Protein AF-A0A3F2RV23-F1 (afdb_monomer_lite)

Secondary structure (DSSP, 8-state):
--HHHHHHHTTSHHHHHHTTTSTHHHHHHHHHHHHHHHHHHHEEE---------------S---------SS--HHHHHHHTSPPPEEES-HHHHHHHHHHHHHHHHHHHHHTTT-HHHHHHHHHTTHHHHHHHHHHHHHHHTT-S-HHHHHHHHHHHHHHHHHHHHHHTT-HHHHHHHHHHHTTHHHHHHHHHTTT-HHHHHHHHHHHHHHT------HHHHHHHHHHHHHHHHTHHHHHHHHHHHHSPPP--S--------TTTT--------PPPTTS-------

InterPro domains:
  IPR051374 Ataxin-10 and Copper transport protein 86 families [PTHR13255] (7-274)

Organism: NCBI:txid325452

Sequence (288 aa):
MDFEAMAAACRDASFRESLSSTPVWSQAASTAVGCTQQLQRLIHTANTSDQSDADVLDDDGLGYTFQVDRKNPTAASLQEDFAPPKPVVEDAIQAAERVRTATSVFRYLRNACASNTDNQDACRGAGLIKLAHDVVVQCCFWVDVEDEDLTGLIVLLAQVVLQFCVNCVTSNAKNQAAAWELFFPDDFQKILVECQLQRKIVAFVVALVLNCVNSSSTLATDVEEVATRRVDLVCARNLVITILHRCMVKPAKSSESDLTSPHIDDENPAFEWIYVRDVGGFCFQASF

Radius of gyration: 20.56 Å; chains: 1; bounding box: 55×52×52 Å

Structure (mmCIF, N/CA/C/O backbone):
data_AF-A0A3F2RV23-F1
#
_entry.id   AF-A0A3F2RV23-F1
#
loop_
_atom_site.group_PDB
_atom_site.id
_atom_site.type_symbol
_atom_site.label_atom_id
_atom_site.label_alt_id
_atom_site.label_comp_id
_atom_site.label_asym_id
_atom_site.label_entity_id
_atom_site.label_seq_id
_atom_site.pdbx_PDB_ins_code
_atom_site.Cartn_x
_atom_site.Cartn_y
_atom_site.Cartn_z
_atom_site.occupancy
_atom_site.B_iso_or_equiv
_atom_site.auth_seq_id
_atom_site.auth_comp_id
_atom_site.auth_asym_id
_atom_site.auth_atom_id
_atom_site.pdbx_PDB_model_num
ATOM 1 N N . MET A 1 1 ? -13.360 10.043 -10.676 1.00 84.62 1 MET A N 1
ATOM 2 C CA . MET A 1 1 ? -13.273 10.743 -9.379 1.00 84.62 1 MET A CA 1
ATOM 3 C C . MET A 1 1 ? -11.903 11.383 -9.309 1.00 84.62 1 MET A C 1
ATOM 5 O O . MET A 1 1 ? -10.950 10.735 -9.717 1.00 84.62 1 MET A O 1
ATOM 9 N N . ASP A 1 2 ? -11.813 12.635 -8.872 1.00 94.00 2 ASP A N 1
ATOM 10 C CA . ASP A 1 2 ? -10.527 13.320 -8.717 1.00 94.00 2 ASP A CA 1
ATOM 11 C C . ASP A 1 2 ? -9.961 13.031 -7.320 1.00 94.00 2 ASP A C 1
ATOM 13 O O . ASP A 1 2 ? -10.347 13.660 -6.334 1.00 94.00 2 ASP A O 1
ATOM 17 N N . PHE A 1 3 ? -9.100 12.017 -7.222 1.00 95.06 3 PHE A N 1
ATOM 18 C CA . PHE A 1 3 ? -8.525 11.600 -5.943 1.00 95.06 3 PHE A CA 1
ATOM 19 C C . PHE A 1 3 ? -7.486 12.587 -5.399 1.00 95.06 3 PHE A C 1
ATOM 21 O O . PHE A 1 3 ? -7.332 12.661 -4.184 1.00 95.06 3 PHE A O 1
ATOM 28 N N . GLU A 1 4 ? -6.829 13.389 -6.241 1.00 93.44 4 GLU A N 1
ATOM 29 C CA . GLU A 1 4 ? -5.895 14.416 -5.757 1.00 93.44 4 GLU A CA 1
ATOM 30 C C . GLU A 1 4 ? -6.650 15.558 -5.070 1.00 93.44 4 GLU A C 1
ATOM 32 O O . GLU A 1 4 ? -6.290 15.972 -3.965 1.00 93.44 4 GLU A O 1
ATOM 37 N N . ALA A 1 5 ? -7.765 16.009 -5.654 1.00 93.31 5 ALA A N 1
ATOM 38 C CA . ALA A 1 5 ? -8.635 16.988 -5.004 1.00 93.31 5 ALA A CA 1
ATOM 39 C C . ALA A 1 5 ? -9.193 16.460 -3.669 1.00 93.31 5 ALA A C 1
ATOM 41 O O . ALA A 1 5 ? -9.224 17.183 -2.671 1.00 93.31 5 ALA A O 1
ATOM 42 N N . MET A 1 6 ? -9.576 15.180 -3.621 1.00 94.25 6 MET A N 1
ATOM 43 C CA . MET A 1 6 ? -10.040 14.529 -2.390 1.00 94.25 6 MET A CA 1
ATOM 44 C C . MET A 1 6 ? -8.926 14.434 -1.339 1.00 94.25 6 MET A C 1
ATOM 46 O O . MET A 1 6 ? -9.153 14.749 -0.171 1.00 94.25 6 MET A O 1
ATOM 50 N N . ALA A 1 7 ? -7.707 14.058 -1.738 1.00 92.31 7 ALA A N 1
ATOM 51 C CA . ALA A 1 7 ? -6.548 14.014 -0.851 1.00 92.31 7 ALA A CA 1
ATOM 52 C C . ALA A 1 7 ? -6.243 15.395 -0.252 1.00 92.31 7 ALA A C 1
ATOM 54 O O . ALA A 1 7 ? -5.948 15.501 0.942 1.00 92.31 7 ALA A O 1
ATOM 55 N N . ALA A 1 8 ? -6.354 16.453 -1.059 1.00 91.06 8 ALA A N 1
ATOM 56 C CA . ALA A 1 8 ? -6.198 17.836 -0.629 1.00 91.06 8 ALA A CA 1
ATOM 57 C C . ALA A 1 8 ? -7.305 18.286 0.343 1.00 91.06 8 ALA A C 1
ATOM 59 O O . ALA A 1 8 ? -7.014 19.005 1.305 1.00 91.06 8 ALA A O 1
ATOM 60 N N . ALA A 1 9 ? -8.550 17.856 0.120 1.00 91.88 9 ALA A N 1
ATOM 61 C CA . ALA A 1 9 ? -9.688 18.147 0.992 1.00 91.88 9 ALA A CA 1
ATOM 62 C C . ALA A 1 9 ? -9.573 17.449 2.357 1.00 91.88 9 ALA A C 1
ATOM 64 O O . ALA A 1 9 ? -9.940 18.032 3.375 1.00 91.88 9 ALA A O 1
ATOM 65 N N . CYS A 1 10 ? -8.952 16.264 2.420 1.00 91.69 10 CYS A N 1
ATOM 66 C CA . CYS A 1 10 ? -8.651 15.571 3.677 1.00 91.69 10 CYS A CA 1
ATOM 67 C C . CYS A 1 10 ? -7.713 16.338 4.621 1.00 91.69 10 CYS A C 1
ATOM 69 O O . CYS A 1 10 ? -7.490 15.863 5.730 1.00 91.69 10 CYS A O 1
ATOM 71 N N . ARG A 1 11 ? -7.182 17.512 4.249 1.00 85.69 11 ARG A N 1
ATOM 72 C CA . ARG A 1 11 ? -6.529 18.425 5.205 1.00 85.69 11 ARG A CA 1
ATOM 73 C C . ARG A 1 11 ? -7.505 18.946 6.263 1.00 85.69 11 ARG A C 1
ATOM 75 O O . ARG A 1 11 ? -7.104 19.147 7.407 1.00 85.69 11 ARG A O 1
ATOM 82 N N . ASP A 1 12 ? -8.776 19.098 5.909 1.00 88.62 12 ASP A N 1
ATOM 83 C CA . ASP A 1 12 ? -9.838 19.461 6.841 1.00 88.62 12 ASP A CA 1
ATOM 84 C C . ASP A 1 12 ? -10.331 18.220 7.605 1.00 88.62 12 ASP A C 1
ATOM 86 O O . ASP A 1 12 ? -10.720 17.211 7.011 1.00 88.62 12 ASP A O 1
ATOM 90 N N . ALA A 1 13 ? -10.303 18.284 8.938 1.00 87.81 13 ALA A N 1
ATOM 91 C CA . ALA A 1 13 ? -10.782 17.205 9.799 1.00 87.81 13 ALA A CA 1
ATOM 92 C C . ALA A 1 13 ? -12.284 16.952 9.629 1.00 87.81 13 ALA A C 1
ATOM 94 O O . ALA A 1 13 ? -12.695 15.795 9.556 1.00 87.81 13 ALA A O 1
ATOM 95 N N . SER A 1 14 ? -13.076 18.015 9.467 1.00 90.06 14 SER A N 1
ATOM 96 C CA . SER A 1 14 ? -14.524 17.902 9.275 1.00 90.06 14 SER A CA 1
ATOM 97 C C . SER A 1 14 ? -14.860 17.194 7.961 1.00 90.06 14 SER A C 1
ATOM 99 O O . SER A 1 14 ? -15.764 16.358 7.905 1.00 90.06 14 SER A O 1
ATOM 101 N N . PHE A 1 15 ? -14.063 17.442 6.915 1.00 92.50 15 PHE A N 1
ATOM 102 C CA . PHE A 1 15 ? -14.174 16.703 5.666 1.00 92.50 15 PHE A CA 1
ATOM 103 C C . PHE A 1 15 ? -13.872 15.220 5.880 1.00 92.50 15 PHE A C 1
ATOM 105 O O . PHE A 1 15 ? -14.672 14.391 5.453 1.00 92.50 15 PHE A O 1
ATOM 112 N N . ARG A 1 16 ? -12.782 14.864 6.582 1.00 91.75 16 ARG A N 1
ATOM 113 C CA . ARG A 1 16 ? -12.458 13.452 6.875 1.00 91.75 16 ARG A CA 1
ATOM 114 C C . ARG A 1 16 ? -13.590 12.747 7.619 1.00 91.75 16 ARG A C 1
ATOM 116 O O . ARG A 1 16 ? -13.940 11.634 7.246 1.00 91.75 16 ARG A O 1
ATOM 123 N N . GLU A 1 17 ? -14.174 13.394 8.621 1.00 90.81 17 GLU A N 1
ATOM 124 C CA . GLU A 1 17 ? -15.287 12.849 9.411 1.00 90.81 17 GLU A CA 1
ATOM 125 C C . GLU A 1 17 ? -16.556 12.622 8.574 1.00 90.81 17 GLU A C 1
ATOM 127 O O . GLU A 1 17 ? -17.317 11.695 8.844 1.00 90.81 17 GLU A O 1
ATOM 132 N N . SER A 1 18 ? -16.760 13.400 7.506 1.00 91.62 18 SER A N 1
ATOM 133 C CA . SER A 1 18 ? -17.918 13.245 6.614 1.00 91.62 18 SER A CA 1
ATOM 134 C C . SER A 1 18 ? -17.854 12.021 5.683 1.00 91.62 18 SER A C 1
ATOM 136 O O . SER A 1 18 ? -18.867 11.649 5.088 1.00 91.62 18 SER A O 1
ATOM 138 N N . LEU A 1 19 ? -16.688 11.376 5.541 1.00 90.69 19 LEU A N 1
ATOM 139 C CA . LEU A 1 19 ? -16.452 10.342 4.523 1.00 90.69 19 LEU A CA 1
ATOM 140 C C . LEU A 1 19 ? -16.972 8.947 4.894 1.00 90.69 19 LEU A C 1
ATOM 142 O O . LEU A 1 19 ? -17.226 8.144 3.991 1.00 90.69 19 LEU A O 1
ATOM 146 N N . SER A 1 20 ? -17.146 8.642 6.182 1.00 73.88 20 SER A N 1
ATOM 147 C CA . SER A 1 20 ? -17.375 7.277 6.692 1.00 73.88 20 SER A CA 1
ATOM 148 C C . SER A 1 20 ? -18.612 6.574 6.111 1.00 73.88 20 SER A C 1
ATOM 150 O O . SER A 1 20 ? -18.633 5.350 6.002 1.00 73.88 20 SER A O 1
ATOM 152 N N . SER A 1 21 ? -19.612 7.334 5.656 1.00 70.38 21 SER A N 1
ATOM 153 C CA . SER A 1 21 ? -20.864 6.823 5.073 1.00 70.38 21 SER A CA 1
ATOM 154 C C . SER A 1 21 ? -20.942 6.915 3.542 1.00 70.38 21 SER A C 1
ATOM 156 O O . SER A 1 21 ? -21.962 6.572 2.943 1.00 70.38 21 SER A O 1
ATOM 158 N N . THR A 1 22 ? -19.878 7.379 2.886 1.00 77.56 22 THR A N 1
ATOM 159 C CA . THR A 1 22 ? -19.874 7.619 1.438 1.00 77.56 22 THR A CA 1
ATOM 160 C C . THR A 1 22 ? -19.397 6.384 0.655 1.00 77.56 22 THR A C 1
ATOM 162 O O . THR A 1 22 ? -18.554 5.627 1.138 1.00 77.56 22 THR A O 1
ATOM 165 N N . PRO A 1 23 ? -19.858 6.168 -0.595 1.00 87.44 23 PRO A N 1
ATOM 166 C CA . PRO A 1 23 ? -19.406 5.050 -1.439 1.00 87.44 23 PRO A CA 1
ATOM 167 C C . PRO A 1 23 ? -17.960 5.209 -1.951 1.00 87.44 23 PRO A C 1
ATOM 169 O O . PRO A 1 23 ? -17.512 4.451 -2.814 1.00 87.44 23 PRO A O 1
ATOM 172 N N . VAL A 1 24 ? -17.226 6.207 -1.450 1.00 92.50 24 VAL A N 1
ATOM 173 C CA . VAL A 1 24 ? -15.882 6.582 -1.896 1.00 92.50 24 VAL A CA 1
ATOM 174 C C . VAL A 1 24 ? -14.872 5.445 -1.727 1.00 92.50 24 VAL A C 1
ATOM 176 O O . VAL A 1 24 ? -13.998 5.276 -2.573 1.00 92.50 24 VAL A O 1
ATOM 179 N N . TRP A 1 25 ? -15.028 4.609 -0.697 1.00 94.62 25 TRP A N 1
ATOM 180 C CA . TRP A 1 25 ? -14.110 3.509 -0.388 1.00 94.62 25 TRP A CA 1
ATOM 181 C C . TRP A 1 25 ? -14.142 2.420 -1.458 1.00 94.62 25 TRP A C 1
ATOM 183 O O . TRP A 1 25 ? -13.099 1.995 -1.950 1.00 94.62 25 TRP A O 1
ATOM 193 N N . SER A 1 26 ? -15.342 2.017 -1.887 1.00 93.44 26 SER A N 1
ATOM 194 C CA . SER A 1 26 ? -15.514 1.040 -2.966 1.00 93.44 26 SER A CA 1
ATOM 195 C C . SER A 1 26 ? -15.038 1.591 -4.311 1.00 93.44 26 SER A C 1
ATOM 197 O O . SER A 1 26 ? -14.484 0.850 -5.120 1.00 93.44 26 SER A O 1
ATOM 199 N N . GLN A 1 27 ? -15.205 2.896 -4.550 1.00 95.12 27 GLN A N 1
ATOM 200 C CA . GLN A 1 27 ? -14.702 3.547 -5.763 1.00 95.12 27 GLN A CA 1
ATOM 201 C C . GLN A 1 27 ? -13.171 3.637 -5.775 1.00 95.12 27 GLN A C 1
ATOM 203 O O . GLN A 1 27 ? -12.555 3.364 -6.808 1.00 95.12 27 GLN A O 1
ATOM 208 N N . ALA A 1 28 ? -12.552 3.963 -4.636 1.00 96.81 28 ALA A N 1
ATOM 209 C CA . ALA A 1 28 ? -11.103 3.928 -4.458 1.00 96.81 28 ALA A CA 1
ATOM 210 C C . ALA A 1 28 ? -10.560 2.513 -4.702 1.00 96.81 28 ALA A C 1
ATOM 212 O O . ALA A 1 28 ? -9.659 2.343 -5.522 1.00 96.81 28 ALA A O 1
ATOM 213 N N . ALA A 1 29 ? -11.175 1.496 -4.087 1.00 96.81 29 ALA A N 1
ATOM 214 C CA . ALA A 1 29 ? -10.801 0.096 -4.275 1.00 96.81 29 ALA A CA 1
ATOM 215 C C . ALA A 1 29 ? -10.899 -0.329 -5.746 1.00 96.81 29 ALA A C 1
ATOM 217 O O . ALA A 1 29 ? -9.929 -0.827 -6.310 1.00 96.81 29 ALA A O 1
ATOM 218 N N . SER A 1 30 ? -12.032 -0.066 -6.405 1.00 97.00 30 SER A N 1
ATOM 219 C CA . SER A 1 30 ? -12.220 -0.414 -7.819 1.00 97.00 30 SER A CA 1
ATOM 220 C C . SER A 1 30 ? -11.222 0.296 -8.735 1.00 97.00 30 SER A C 1
ATOM 222 O O . SER A 1 30 ? -10.761 -0.303 -9.706 1.00 97.00 30 SER A O 1
ATOM 224 N N . THR A 1 31 ? -10.889 1.558 -8.448 1.00 97.75 31 THR A N 1
ATOM 225 C CA . THR A 1 31 ? -9.919 2.321 -9.247 1.00 97.75 31 THR A CA 1
ATOM 226 C C . THR A 1 31 ? -8.514 1.753 -9.075 1.00 97.75 31 THR A C 1
ATOM 228 O O . THR A 1 31 ? -7.831 1.517 -10.070 1.00 97.75 31 THR A O 1
ATOM 231 N N . ALA A 1 32 ? -8.098 1.488 -7.834 1.00 97.38 32 ALA A N 1
ATOM 232 C CA . ALA A 1 32 ? -6.795 0.905 -7.542 1.00 97.38 32 ALA A CA 1
ATOM 233 C C . ALA A 1 32 ? -6.660 -0.505 -8.141 1.00 97.38 32 ALA A C 1
ATOM 235 O O . ALA A 1 32 ? -5.693 -0.746 -8.852 1.00 97.38 32 ALA A O 1
ATOM 236 N N . VAL A 1 33 ? -7.663 -1.384 -7.992 1.00 97.75 33 VAL A N 1
ATOM 237 C CA . VAL A 1 33 ? -7.687 -2.710 -8.647 1.00 97.75 33 VAL A CA 1
ATOM 238 C C . VAL A 1 33 ? -7.528 -2.578 -10.162 1.00 97.75 33 VAL A C 1
ATOM 240 O O . VAL A 1 33 ? -6.696 -3.261 -10.758 1.00 97.75 33 VAL A O 1
ATOM 243 N N . GLY A 1 34 ? -8.287 -1.674 -10.788 1.00 97.44 34 GLY A N 1
ATOM 244 C CA . GLY A 1 34 ? -8.207 -1.445 -12.229 1.00 97.44 34 GLY A CA 1
ATOM 245 C C . GLY A 1 34 ? -6.838 -0.935 -12.690 1.00 97.44 34 GLY A C 1
ATOM 246 O O . GLY A 1 34 ? -6.410 -1.280 -13.793 1.00 97.44 34 GLY A O 1
ATOM 247 N N . CYS A 1 35 ? -6.143 -0.143 -11.865 1.00 97.06 35 CYS A N 1
ATOM 248 C CA . CYS A 1 35 ? -4.773 0.296 -12.136 1.00 97.06 35 CYS A CA 1
ATOM 249 C C . CYS A 1 35 ? -3.783 -0.861 -11.976 1.00 97.06 35 CYS A C 1
ATOM 251 O O . CYS A 1 35 ? -3.018 -1.115 -12.901 1.00 97.06 35 CYS A O 1
ATOM 253 N N . THR A 1 36 ? -3.842 -1.606 -10.870 1.00 94.81 36 THR A N 1
ATOM 254 C CA . THR A 1 36 ? -2.942 -2.737 -10.591 1.00 94.81 36 THR A CA 1
ATOM 255 C C . THR A 1 36 ? -3.037 -3.816 -11.666 1.00 94.81 36 THR A C 1
ATOM 257 O O . THR A 1 36 ? -2.018 -4.243 -12.194 1.00 94.81 36 THR A O 1
ATOM 260 N N . GLN A 1 37 ? -4.249 -4.195 -12.083 1.00 96.19 37 GLN A N 1
ATOM 261 C CA . GLN A 1 37 ? -4.455 -5.183 -13.153 1.00 96.19 37 GLN A CA 1
ATOM 262 C C . GLN A 1 37 ? -3.960 -4.714 -14.527 1.00 96.19 37 GLN A C 1
ATOM 264 O O . GLN A 1 37 ? -3.720 -5.529 -15.417 1.00 96.19 37 GLN A O 1
ATOM 269 N N . GLN A 1 38 ? -3.891 -3.403 -14.759 1.00 95.94 38 GLN A N 1
ATOM 270 C CA . GLN A 1 38 ? -3.295 -2.859 -15.980 1.00 95.94 38 GLN A CA 1
ATOM 271 C C . GLN A 1 38 ? -1.775 -2.835 -15.872 1.00 95.94 38 GLN A C 1
ATOM 273 O O . GLN A 1 38 ? -1.111 -3.261 -16.808 1.00 95.94 38 GLN A O 1
ATOM 278 N N . LEU A 1 39 ? -1.234 -2.432 -14.722 1.00 95.94 39 LEU A N 1
ATOM 279 C CA . LEU A 1 39 ? 0.203 -2.462 -14.461 1.00 95.94 39 LEU A CA 1
ATOM 280 C C . LEU A 1 39 ? 0.776 -3.875 -14.570 1.00 95.94 39 LEU A C 1
ATOM 282 O O . LEU A 1 39 ? 1.783 -4.043 -15.230 1.00 95.94 39 LEU A O 1
ATOM 286 N N . GLN A 1 40 ? 0.099 -4.897 -14.044 1.00 93.94 40 GLN A N 1
ATOM 287 C CA . GLN A 1 40 ? 0.528 -6.298 -14.182 1.00 93.94 40 GLN A CA 1
ATOM 288 C C . GLN A 1 40 ? 0.551 -6.804 -15.632 1.00 93.94 40 GLN A C 1
ATOM 290 O O . GLN A 1 40 ? 1.264 -7.751 -15.939 1.00 93.94 40 GLN A O 1
ATOM 295 N N . ARG A 1 41 ? -0.253 -6.211 -16.525 1.00 94.00 41 ARG A N 1
ATOM 296 C CA . ARG A 1 41 ? -0.212 -6.536 -17.960 1.00 94.00 41 ARG A CA 1
ATOM 297 C C . ARG A 1 41 ? 0.935 -5.808 -18.653 1.00 94.00 41 ARG A C 1
ATOM 299 O O . ARG A 1 41 ? 1.660 -6.406 -19.433 1.00 94.00 41 ARG A O 1
ATOM 306 N N . LEU A 1 42 ? 1.101 -4.530 -18.324 1.00 94.44 42 LEU A N 1
ATOM 307 C CA . LEU A 1 42 ? 2.122 -3.663 -18.906 1.00 94.44 42 LEU A CA 1
ATOM 308 C C . LEU A 1 42 ? 3.534 -3.976 -18.413 1.00 94.44 42 LEU A C 1
ATOM 310 O O . LEU A 1 42 ? 4.484 -3.728 -19.143 1.00 94.44 42 LEU A O 1
ATOM 314 N N . ILE A 1 43 ? 3.662 -4.474 -17.185 1.00 92.88 43 ILE A N 1
ATOM 315 C CA . ILE A 1 43 ? 4.916 -4.812 -16.522 1.00 92.88 43 ILE A CA 1
ATOM 316 C C . ILE A 1 43 ? 4.843 -6.285 -16.128 1.00 92.88 43 ILE A C 1
ATOM 318 O O . ILE A 1 43 ? 4.212 -6.642 -15.129 1.00 92.88 43 ILE A O 1
ATOM 322 N N . HIS A 1 44 ? 5.469 -7.140 -16.929 1.00 87.38 44 HIS A N 1
ATOM 323 C CA . HIS A 1 44 ? 5.410 -8.590 -16.775 1.00 87.38 44 HIS A CA 1
ATOM 324 C C . HIS A 1 44 ? 6.805 -9.209 -16.874 1.00 87.38 44 HIS A C 1
ATOM 326 O O . HIS A 1 44 ? 7.741 -8.605 -17.391 1.00 87.38 44 HIS A O 1
ATOM 332 N N . THR A 1 45 ? 6.963 -10.429 -16.375 1.00 82.19 45 THR A N 1
ATOM 333 C CA . THR A 1 45 ? 8.211 -11.179 -16.539 1.00 82.19 45 THR A CA 1
ATOM 334 C C . THR A 1 45 ? 8.338 -11.654 -17.980 1.00 82.19 45 THR A C 1
ATOM 336 O O . THR A 1 45 ? 7.388 -12.232 -18.507 1.00 82.19 45 THR A O 1
ATOM 339 N N . ALA A 1 46 ? 9.497 -11.462 -18.616 1.00 71.19 46 ALA A N 1
ATOM 340 C CA . ALA A 1 46 ? 9.747 -12.049 -19.931 1.00 71.19 46 ALA A CA 1
ATOM 341 C C . ALA A 1 46 ? 9.487 -13.565 -19.881 1.00 71.19 46 ALA A C 1
ATOM 343 O O . ALA A 1 46 ? 10.131 -14.274 -19.108 1.00 71.19 46 ALA A O 1
ATOM 344 N N . ASN A 1 47 ? 8.564 -14.071 -20.705 1.00 56.00 47 ASN A N 1
ATOM 345 C CA . ASN A 1 47 ? 8.416 -15.513 -20.877 1.00 56.00 47 ASN A CA 1
ATOM 346 C C . ASN A 1 47 ? 9.706 -16.038 -21.511 1.00 56.00 47 ASN A C 1
ATOM 348 O O . ASN A 1 47 ? 9.963 -15.804 -22.694 1.00 56.00 47 ASN A O 1
ATOM 352 N N . THR A 1 48 ? 10.514 -16.760 -20.741 1.00 43.91 48 THR A N 1
ATOM 353 C CA . THR A 1 48 ? 11.568 -17.617 -21.274 1.00 43.91 48 THR A CA 1
ATOM 354 C C . THR A 1 48 ? 10.900 -18.754 -22.044 1.00 43.91 48 THR A C 1
ATOM 356 O O . THR A 1 48 ? 10.581 -19.811 -21.508 1.00 43.91 48 THR A O 1
ATOM 359 N N . SER A 1 49 ? 10.619 -18.520 -23.325 1.00 39.00 49 SER A N 1
ATOM 360 C CA . SER A 1 49 ? 10.198 -19.569 -24.246 1.00 39.00 49 SER A CA 1
ATOM 361 C C . SER A 1 49 ? 11.348 -20.558 -24.433 1.00 39.00 49 SER A C 1
ATOM 363 O O . SER A 1 49 ? 12.310 -20.246 -25.133 1.00 39.00 49 SER A O 1
ATOM 365 N N . ASP A 1 50 ? 11.226 -21.695 -23.747 1.00 38.75 50 ASP A N 1
ATOM 366 C CA . ASP A 1 50 ? 11.742 -23.042 -24.045 1.00 38.75 50 ASP A CA 1
ATOM 367 C C . ASP A 1 50 ? 12.330 -23.701 -22.792 1.00 38.75 50 ASP A C 1
ATOM 369 O O . ASP A 1 50 ? 13.538 -23.888 -22.676 1.00 38.75 50 ASP A O 1
ATOM 373 N N . GLN A 1 51 ? 11.464 -24.119 -21.866 1.00 37.31 51 GLN A N 1
ATOM 374 C CA . GLN A 1 51 ? 11.699 -25.327 -21.076 1.00 37.31 51 GLN A CA 1
ATOM 375 C C . GLN A 1 51 ? 10.356 -25.935 -20.657 1.00 37.31 51 GLN A C 1
ATOM 377 O O . GLN A 1 51 ? 9.426 -25.250 -20.252 1.00 37.31 51 GLN A O 1
ATOM 382 N N . SER A 1 52 ? 10.249 -27.233 -20.910 1.00 36.25 52 SER A N 1
ATOM 383 C CA . SER A 1 52 ? 9.050 -28.065 -20.934 1.00 36.25 52 SER A CA 1
ATOM 384 C C . SER A 1 52 ? 8.227 -28.078 -19.645 1.00 36.25 52 SER A C 1
ATOM 386 O O . SER A 1 52 ? 8.786 -28.191 -18.559 1.00 36.25 52 SER A O 1
ATOM 388 N N . ASP A 1 53 ? 6.904 -28.119 -19.829 1.00 41.22 53 ASP A N 1
ATOM 389 C CA . ASP A 1 53 ? 5.867 -28.480 -18.859 1.00 41.22 53 ASP A CA 1
ATOM 390 C C . ASP A 1 53 ? 6.259 -29.652 -17.936 1.00 41.22 53 ASP A C 1
ATOM 392 O O . ASP A 1 53 ? 6.212 -30.815 -18.342 1.00 41.22 53 ASP A O 1
ATOM 396 N N . ALA A 1 54 ? 6.583 -29.348 -16.679 1.00 39.31 54 ALA A N 1
ATOM 397 C CA . ALA A 1 54 ? 6.291 -30.160 -15.497 1.00 39.31 54 ALA A CA 1
ATOM 398 C C . ALA A 1 54 ? 6.599 -29.331 -14.236 1.00 39.31 54 ALA A C 1
ATOM 400 O O . ALA A 1 54 ? 7.647 -28.704 -14.163 1.00 39.31 54 ALA A O 1
ATOM 401 N N . ASP A 1 55 ? 5.696 -29.382 -13.256 1.00 38.59 55 ASP A N 1
ATOM 402 C CA . ASP A 1 55 ? 5.801 -28.809 -11.904 1.00 38.59 55 ASP A CA 1
ATOM 403 C C . ASP A 1 55 ? 5.505 -27.307 -11.743 1.00 38.59 55 ASP A C 1
ATOM 405 O O . ASP A 1 55 ? 6.329 -26.507 -11.316 1.00 38.59 55 ASP A O 1
ATOM 409 N N . VAL A 1 56 ? 4.232 -26.949 -11.952 1.00 44.59 56 VAL A N 1
ATOM 410 C CA . VAL A 1 56 ? 3.598 -25.859 -11.189 1.00 44.59 56 VAL A CA 1
ATOM 411 C C . VAL A 1 56 ? 3.221 -26.417 -9.813 1.00 44.59 56 VAL A C 1
ATOM 413 O O . VAL A 1 56 ? 2.100 -26.877 -9.594 1.00 44.59 56 VAL A O 1
ATOM 416 N N . LEU A 1 57 ? 4.182 -26.435 -8.897 1.00 41.88 57 LEU A N 1
ATOM 417 C CA . LEU A 1 57 ? 3.940 -26.541 -7.460 1.00 41.88 57 LEU A CA 1
ATOM 418 C C . LEU A 1 57 ? 4.526 -25.287 -6.822 1.00 41.88 57 LEU A C 1
ATOM 420 O O . LEU A 1 57 ? 5.610 -24.886 -7.228 1.00 41.88 57 LEU A O 1
ATOM 424 N N . ASP A 1 58 ? 3.770 -24.684 -5.896 1.00 44.91 58 ASP A N 1
ATOM 425 C CA . ASP A 1 58 ? 4.106 -23.485 -5.113 1.00 44.91 58 ASP A CA 1
ATOM 426 C C . ASP A 1 58 ? 5.622 -23.271 -4.983 1.00 44.91 58 ASP A C 1
ATOM 428 O O . ASP A 1 58 ? 6.282 -23.897 -4.153 1.00 44.91 58 ASP A O 1
ATOM 432 N N . ASP A 1 59 ? 6.161 -22.403 -5.841 1.00 46.59 59 ASP A N 1
ATOM 433 C CA . ASP A 1 59 ? 7.543 -21.947 -5.770 1.00 46.59 59 ASP A CA 1
ATOM 434 C C . ASP A 1 59 ? 7.628 -20.966 -4.601 1.00 46.59 59 ASP A C 1
ATOM 436 O O . ASP A 1 59 ? 7.221 -19.806 -4.686 1.00 46.59 59 ASP A O 1
ATOM 440 N N . ASP A 1 60 ? 8.112 -21.473 -3.473 1.00 50.34 60 ASP A N 1
ATOM 441 C CA . ASP A 1 60 ? 8.393 -20.726 -2.252 1.00 50.34 60 ASP A CA 1
ATOM 442 C C . ASP A 1 60 ? 9.610 -19.789 -2.395 1.00 50.34 60 ASP A C 1
ATOM 444 O O . ASP A 1 60 ? 10.054 -19.187 -1.415 1.00 50.34 60 ASP A O 1
ATOM 448 N N . GLY A 1 61 ? 10.159 -19.646 -3.608 1.00 48.66 61 GLY A N 1
ATOM 449 C CA . GLY A 1 61 ? 11.309 -18.800 -3.905 1.00 48.66 61 GLY A CA 1
ATOM 450 C C . GLY A 1 61 ? 12.624 -19.354 -3.353 1.00 48.66 61 GLY A C 1
ATOM 451 O O . GLY A 1 61 ? 13.624 -18.635 -3.323 1.00 48.66 61 GLY A O 1
ATOM 452 N N . LEU A 1 62 ? 12.646 -20.614 -2.900 1.00 43.47 62 LEU A N 1
ATOM 453 C CA . LEU A 1 62 ? 13.822 -21.275 -2.321 1.00 43.47 62 LEU A CA 1
ATOM 454 C C . LEU A 1 62 ? 14.299 -22.482 -3.150 1.00 43.47 62 LEU A C 1
ATOM 456 O O . LEU A 1 62 ? 15.349 -23.066 -2.853 1.00 43.47 62 LEU A O 1
ATOM 460 N N . GLY A 1 63 ? 13.571 -22.841 -4.210 1.00 39.88 63 GLY A N 1
ATOM 461 C CA . GLY A 1 63 ? 13.853 -23.969 -5.096 1.00 39.88 63 GLY A CA 1
ATOM 462 C C . GLY A 1 63 ? 14.970 -23.720 -6.115 1.00 39.88 63 GLY A C 1
ATOM 463 O O . GLY A 1 63 ? 14.727 -23.704 -7.317 1.00 39.88 63 GLY A O 1
ATOM 464 N N . TYR A 1 64 ? 16.227 -23.592 -5.684 1.00 44.50 64 TYR A N 1
ATOM 465 C CA . TYR A 1 64 ? 17.357 -23.571 -6.626 1.00 44.50 64 TYR A CA 1
ATOM 466 C C . TYR A 1 64 ? 17.704 -24.993 -7.104 1.00 44.50 64 TYR A C 1
ATOM 468 O O . TYR A 1 64 ? 18.537 -25.678 -6.504 1.00 44.50 64 TYR A O 1
ATOM 476 N N . THR A 1 65 ? 17.100 -25.448 -8.207 1.00 43.03 65 THR A N 1
ATOM 477 C CA . THR A 1 65 ? 17.539 -26.675 -8.899 1.00 43.03 65 THR A CA 1
ATOM 478 C C . THR A 1 65 ? 18.595 -26.326 -9.949 1.00 43.03 65 THR A C 1
ATOM 480 O O . THR A 1 65 ? 18.357 -25.533 -10.854 1.00 43.03 65 THR A O 1
ATOM 483 N N . PHE A 1 66 ? 19.792 -26.903 -9.818 1.00 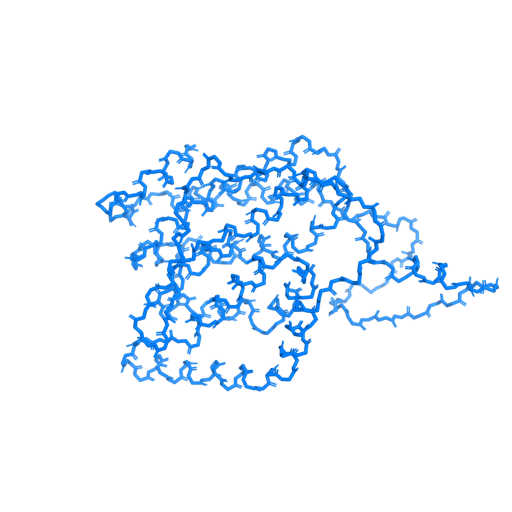48.16 66 PHE A N 1
ATOM 484 C CA . PHE A 1 66 ? 20.963 -26.580 -10.636 1.00 48.16 66 PHE A CA 1
ATO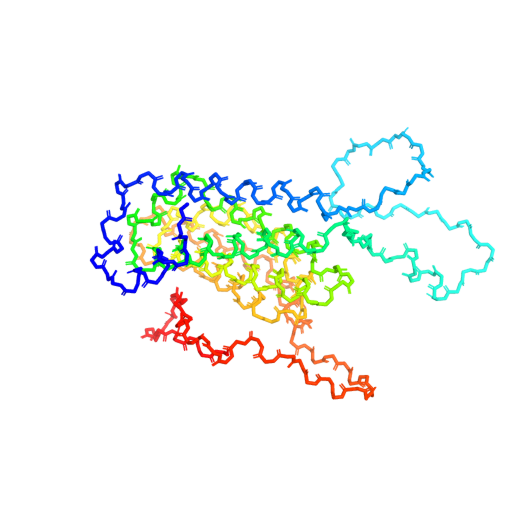M 485 C C . PHE A 1 66 ? 21.045 -27.450 -11.900 1.00 48.16 66 PHE A C 1
ATOM 487 O O . PHE A 1 66 ? 21.059 -28.678 -11.827 1.00 48.16 66 PHE A O 1
ATOM 494 N N . GLN A 1 67 ? 21.222 -26.824 -13.063 1.00 46.41 67 GLN A N 1
ATOM 495 C CA . GLN A 1 67 ? 21.770 -27.484 -14.250 1.00 46.41 67 GLN A CA 1
ATOM 496 C C . GLN A 1 67 ? 22.975 -26.688 -14.750 1.00 46.41 67 GLN A C 1
ATOM 498 O O . GLN A 1 67 ? 22.844 -25.674 -15.425 1.00 46.41 67 GLN A O 1
ATOM 503 N N . VAL A 1 68 ? 24.178 -27.143 -14.394 1.00 47.81 68 VAL A N 1
ATOM 504 C CA . VAL A 1 68 ? 25.430 -26.554 -14.887 1.00 47.81 68 VAL A CA 1
ATOM 505 C C . VAL A 1 68 ? 25.809 -27.249 -16.194 1.00 47.81 68 VAL A C 1
ATOM 507 O O . VAL A 1 68 ? 26.682 -28.113 -16.201 1.00 47.81 68 VAL A O 1
ATOM 510 N N . ASP A 1 69 ? 25.149 -26.901 -17.302 1.00 51.12 69 ASP A N 1
ATOM 511 C CA . ASP A 1 69 ? 25.554 -27.369 -18.638 1.00 51.12 69 ASP A CA 1
ATOM 512 C C . ASP A 1 69 ? 26.309 -26.284 -19.416 1.00 51.12 69 ASP A C 1
ATOM 514 O O . ASP A 1 69 ? 25.877 -25.788 -20.455 1.00 51.12 69 ASP A O 1
ATOM 518 N N . ARG A 1 70 ? 27.469 -25.869 -18.892 1.00 57.19 70 ARG A N 1
ATOM 519 C CA . ARG A 1 70 ? 28.424 -25.047 -19.649 1.00 57.19 70 ARG A CA 1
ATOM 520 C C . ARG A 1 70 ? 29.850 -25.534 -19.429 1.00 57.19 70 ARG A C 1
ATOM 522 O O . ARG A 1 70 ? 30.364 -25.568 -18.312 1.00 57.19 70 ARG A O 1
ATOM 529 N N . LYS A 1 71 ? 30.534 -25.867 -20.529 1.00 55.41 71 LYS A N 1
ATOM 530 C CA . LYS A 1 71 ? 31.992 -26.044 -20.548 1.00 55.41 71 LYS A CA 1
ATOM 531 C C . LYS A 1 71 ? 32.643 -24.677 -20.285 1.00 55.41 71 LYS A C 1
ATOM 533 O O . LYS A 1 71 ? 32.717 -23.865 -21.198 1.00 55.41 71 LYS A O 1
ATOM 538 N N . ASN A 1 72 ? 33.129 -24.471 -19.058 1.00 59.31 72 ASN A N 1
ATOM 539 C CA . ASN A 1 72 ? 33.832 -23.284 -18.530 1.00 59.31 72 ASN A CA 1
ATOM 540 C C . ASN A 1 72 ? 32.932 -22.109 -18.092 1.00 59.31 72 ASN A C 1
ATOM 542 O O . ASN A 1 72 ? 32.904 -21.077 -18.765 1.00 59.31 72 ASN A O 1
ATOM 546 N N . PRO A 1 73 ? 32.247 -22.211 -16.937 1.00 63.00 73 PRO A N 1
ATOM 547 C CA . PRO A 1 73 ? 31.571 -21.063 -16.345 1.00 63.00 73 PRO A CA 1
ATOM 548 C C . PRO A 1 73 ? 32.588 -20.000 -15.899 1.00 63.00 73 PRO A C 1
ATOM 550 O O . PRO A 1 73 ? 33.561 -20.287 -15.201 1.00 63.00 73 PRO A O 1
ATOM 553 N N . THR A 1 74 ? 32.349 -18.755 -16.297 1.00 69.12 74 THR A N 1
ATOM 554 C CA . THR A 1 74 ? 33.006 -17.560 -15.748 1.00 69.12 74 THR A CA 1
ATOM 555 C C . THR A 1 74 ? 32.138 -16.940 -14.652 1.00 69.12 74 THR A C 1
ATOM 557 O O . THR A 1 74 ? 30.929 -17.165 -14.615 1.00 69.12 74 THR A O 1
ATOM 560 N N . ALA A 1 75 ? 32.727 -16.131 -13.764 1.00 64.69 75 ALA A N 1
ATOM 561 C CA . ALA A 1 75 ? 31.966 -15.432 -12.722 1.00 64.69 75 ALA A CA 1
ATOM 562 C C . ALA A 1 75 ? 30.846 -14.546 -13.307 1.00 64.69 75 ALA A C 1
ATOM 564 O O . ALA A 1 75 ? 29.758 -14.507 -12.749 1.00 64.69 75 ALA A O 1
ATOM 565 N N . ALA A 1 76 ? 31.086 -13.916 -14.464 1.00 62.44 76 ALA A N 1
ATOM 566 C CA . ALA A 1 76 ? 30.088 -13.115 -15.173 1.00 62.44 76 ALA A CA 1
ATOM 567 C C . ALA A 1 76 ? 28.941 -13.969 -15.742 1.00 62.44 76 ALA A C 1
ATOM 569 O O . ALA A 1 76 ? 27.781 -13.649 -15.516 1.00 62.44 76 ALA A O 1
ATOM 570 N N . SER A 1 77 ? 29.247 -15.097 -16.400 1.00 61.53 77 SER A N 1
ATOM 571 C CA . SER A 1 77 ? 28.203 -15.989 -16.937 1.00 61.53 77 SER A CA 1
ATOM 572 C C . SER A 1 77 ? 27.354 -16.635 -15.843 1.00 61.53 77 SER A C 1
ATOM 574 O O . SER A 1 77 ? 26.176 -16.870 -16.047 1.00 61.53 77 SER A O 1
ATOM 576 N N . LEU A 1 78 ? 27.946 -16.911 -14.677 1.00 62.06 78 LEU A N 1
ATOM 577 C CA . LEU A 1 78 ? 27.187 -17.397 -13.526 1.00 62.06 78 LEU A CA 1
ATOM 578 C C . LEU A 1 78 ? 26.296 -16.291 -12.953 1.00 62.06 78 LEU A C 1
ATOM 580 O O . LEU A 1 78 ? 25.167 -16.560 -12.580 1.00 62.06 78 LEU A O 1
ATOM 584 N N . GLN A 1 79 ? 26.774 -15.047 -12.904 1.00 60.03 79 GLN A N 1
ATOM 585 C CA . GLN A 1 79 ? 25.996 -13.918 -12.397 1.00 60.03 79 GLN A CA 1
ATOM 586 C C . GLN A 1 79 ? 24.761 -13.609 -13.257 1.00 60.03 79 GLN A C 1
ATOM 588 O O . GLN A 1 79 ? 23.737 -13.234 -12.699 1.00 60.03 79 GLN A O 1
ATOM 593 N N . GLU A 1 80 ? 24.834 -13.809 -14.575 1.00 61.16 80 GLU A N 1
ATOM 594 C CA . GLU A 1 80 ? 23.660 -13.764 -15.461 1.00 61.16 80 GLU A CA 1
ATOM 595 C C . GLU A 1 80 ? 22.683 -14.910 -15.171 1.00 61.16 80 GLU A C 1
ATOM 597 O O . GLU A 1 80 ? 21.485 -14.669 -15.069 1.00 61.16 80 GLU A O 1
ATOM 602 N N . ASP A 1 81 ? 23.190 -16.129 -14.955 1.00 59.25 81 ASP A N 1
ATOM 603 C CA . ASP A 1 81 ? 22.366 -17.300 -14.617 1.00 59.25 81 ASP A CA 1
ATOM 604 C C . ASP A 1 81 ? 21.711 -17.180 -13.213 1.00 59.25 81 ASP A C 1
ATOM 606 O O . ASP A 1 81 ? 20.724 -17.856 -12.931 1.00 59.25 81 ASP A O 1
ATOM 610 N N . PHE A 1 82 ? 22.242 -16.317 -12.332 1.00 59.06 82 PHE A N 1
ATOM 611 C CA . PHE A 1 82 ? 21.711 -16.016 -10.991 1.00 59.06 82 PHE A CA 1
ATOM 612 C C . PHE A 1 82 ? 20.932 -14.693 -10.905 1.00 59.06 82 PHE A C 1
ATOM 614 O O . PHE A 1 82 ? 20.462 -14.341 -9.819 1.00 59.06 82 PHE A O 1
ATOM 621 N N . ALA A 1 83 ? 20.826 -13.925 -11.994 1.00 58.97 83 ALA A N 1
ATOM 622 C CA . ALA A 1 83 ? 20.092 -12.667 -11.972 1.00 58.97 83 ALA A CA 1
ATOM 623 C C . ALA A 1 83 ? 18.581 -12.954 -11.929 1.00 58.97 83 ALA A C 1
ATOM 625 O O . ALA A 1 83 ? 18.097 -13.759 -12.730 1.00 58.97 83 ALA A O 1
ATOM 626 N N . PRO A 1 84 ? 17.817 -12.316 -11.023 1.00 66.19 84 PRO A N 1
ATOM 627 C CA . PRO A 1 84 ? 16.372 -12.472 -11.018 1.00 66.19 84 PRO A CA 1
ATOM 628 C C . PRO A 1 84 ? 15.790 -12.011 -12.366 1.00 66.19 84 PRO A C 1
ATOM 630 O O . PRO A 1 84 ? 16.334 -11.088 -12.987 1.00 66.19 84 PRO A O 1
ATOM 633 N N . PRO A 1 85 ? 14.694 -12.634 -12.840 1.00 71.12 85 PRO A N 1
ATOM 634 C CA . PRO A 1 85 ? 14.032 -12.214 -14.065 1.00 71.12 85 PRO A CA 1
ATOM 635 C C . PRO A 1 85 ? 13.638 -10.743 -13.968 1.00 71.12 85 PRO A C 1
ATOM 637 O O . PRO A 1 85 ? 12.853 -10.359 -13.101 1.00 71.12 85 PRO A O 1
ATOM 640 N N . LYS A 1 86 ? 14.177 -9.916 -14.865 1.00 79.94 86 LYS A N 1
ATOM 641 C CA . LYS A 1 86 ? 13.831 -8.499 -14.880 1.00 79.94 86 LYS A CA 1
ATOM 642 C C . LYS A 1 86 ? 12.420 -8.292 -15.438 1.00 79.94 86 LYS A C 1
ATOM 644 O O . LYS A 1 86 ? 12.064 -8.923 -16.441 1.00 79.94 86 LYS A O 1
ATOM 649 N N . PRO A 1 87 ? 11.628 -7.391 -14.841 1.00 87.19 87 PRO A N 1
ATOM 650 C CA . PRO A 1 87 ? 10.348 -6.994 -15.406 1.00 87.19 87 PRO A CA 1
ATOM 651 C C . PRO A 1 87 ? 10.540 -6.294 -16.761 1.00 87.19 87 PRO A C 1
ATOM 653 O O . PRO A 1 87 ? 11.363 -5.390 -16.909 1.00 87.19 87 PRO A O 1
ATOM 656 N N . VAL A 1 88 ? 9.742 -6.696 -17.747 1.00 89.94 88 VAL A N 1
ATOM 657 C CA . VAL A 1 88 ? 9.658 -6.080 -19.074 1.00 89.94 88 VAL A CA 1
ATOM 658 C C . VAL A 1 88 ? 8.469 -5.133 -19.109 1.00 89.94 88 VAL A C 1
ATOM 660 O O . VAL A 1 88 ? 7.379 -5.479 -18.656 1.00 89.94 88 VAL A O 1
ATOM 663 N N . VAL A 1 89 ? 8.684 -3.945 -19.673 1.00 93.69 89 VAL A N 1
ATOM 664 C CA . VAL A 1 89 ? 7.670 -2.894 -19.794 1.00 93.69 89 VAL A CA 1
ATOM 665 C C . VAL A 1 89 ? 7.198 -2.799 -21.247 1.00 93.69 89 VAL A C 1
ATOM 667 O O . VAL A 1 89 ? 7.981 -2.459 -22.130 1.00 93.69 89 VAL A O 1
ATOM 670 N N . GLU A 1 90 ? 5.919 -3.083 -21.502 1.00 92.81 90 GLU A N 1
ATOM 671 C CA . GLU A 1 90 ? 5.315 -3.001 -22.844 1.00 92.81 90 GLU A CA 1
ATOM 672 C C . GLU A 1 90 ? 5.079 -1.555 -23.298 1.00 92.81 90 GLU A C 1
ATOM 674 O O . GLU A 1 90 ? 5.353 -1.199 -24.443 1.00 92.81 90 GLU A O 1
ATOM 679 N N . ASP A 1 91 ? 4.555 -0.722 -22.397 1.00 94.00 91 ASP A N 1
ATOM 680 C CA . ASP A 1 91 ? 4.237 0.685 -22.648 1.00 94.00 91 ASP A CA 1
ATOM 681 C C . ASP A 1 91 ? 4.523 1.505 -21.385 1.00 94.00 91 ASP A C 1
ATOM 683 O O . ASP A 1 91 ? 3.720 1.560 -20.447 1.00 94.00 91 ASP A O 1
ATOM 687 N N . ALA A 1 92 ? 5.693 2.145 -21.365 1.00 94.00 92 ALA A N 1
ATOM 688 C CA . ALA A 1 92 ? 6.154 2.941 -20.233 1.00 94.00 92 ALA A CA 1
ATOM 689 C C . ALA A 1 92 ? 5.272 4.176 -19.977 1.00 94.00 92 ALA A C 1
ATOM 691 O O . ALA A 1 92 ? 5.070 4.560 -18.824 1.00 94.00 92 ALA A O 1
ATOM 692 N N . ILE A 1 93 ? 4.689 4.774 -21.025 1.00 95.75 93 ILE A N 1
ATOM 693 C CA . ILE A 1 93 ? 3.833 5.960 -20.893 1.00 95.75 93 ILE A CA 1
ATOM 694 C C . ILE A 1 93 ? 2.534 5.564 -20.195 1.00 95.75 93 ILE A C 1
ATOM 696 O O . ILE A 1 93 ? 2.149 6.179 -19.195 1.00 95.75 93 ILE A O 1
ATOM 700 N N . GLN A 1 94 ? 1.885 4.504 -20.679 1.00 96.56 94 GLN A N 1
ATOM 701 C CA . GLN A 1 94 ? 0.654 4.015 -20.073 1.00 96.56 94 GLN A CA 1
ATOM 702 C C . GLN A 1 94 ? 0.903 3.473 -18.660 1.00 96.56 94 GLN A C 1
ATOM 704 O O . GLN A 1 94 ? 0.101 3.733 -17.757 1.00 96.56 94 GLN A O 1
ATOM 709 N N . ALA A 1 95 ? 2.021 2.778 -18.430 1.00 97.12 95 ALA A N 1
ATOM 710 C CA . ALA A 1 95 ? 2.404 2.323 -17.098 1.00 97.12 95 ALA A CA 1
ATOM 711 C C . ALA A 1 95 ? 2.560 3.513 -16.141 1.00 97.12 95 ALA A C 1
ATOM 713 O O . ALA A 1 95 ? 1.921 3.539 -15.089 1.00 97.12 95 ALA A O 1
ATOM 714 N N . ALA A 1 96 ? 3.300 4.553 -16.535 1.00 97.56 96 ALA A N 1
ATOM 715 C CA . ALA A 1 96 ? 3.483 5.757 -15.729 1.00 97.56 96 ALA A CA 1
ATOM 716 C C . ALA A 1 96 ? 2.149 6.445 -15.382 1.00 97.56 96 ALA A C 1
ATOM 718 O O . ALA A 1 96 ? 1.940 6.858 -14.240 1.00 97.56 96 ALA A O 1
ATOM 719 N N . GLU A 1 97 ? 1.205 6.545 -16.324 1.00 97.75 97 GLU A N 1
ATOM 720 C CA . GLU A 1 97 ? -0.137 7.084 -16.057 1.00 97.75 97 GLU A CA 1
ATOM 721 C C . GLU A 1 97 ? -0.917 6.257 -15.025 1.00 97.75 97 GLU A C 1
ATOM 723 O O . GLU A 1 97 ? -1.590 6.815 -14.146 1.00 97.75 97 GLU A O 1
ATOM 728 N N . ARG A 1 98 ? -0.820 4.925 -15.098 1.00 97.94 98 ARG A N 1
ATOM 729 C CA . ARG A 1 98 ? -1.464 4.024 -14.133 1.00 97.94 98 ARG A CA 1
ATOM 730 C C . ARG A 1 98 ? -0.819 4.090 -12.761 1.00 97.94 98 ARG A C 1
ATOM 732 O O . ARG A 1 98 ? -1.560 4.156 -11.780 1.00 97.94 98 ARG A O 1
ATOM 739 N N . VAL A 1 99 ? 0.509 4.167 -12.686 1.00 97.94 99 VAL A N 1
ATOM 740 C CA . VAL A 1 99 ? 1.222 4.389 -11.423 1.00 97.94 99 VAL A CA 1
ATOM 741 C C . VAL A 1 99 ? 0.769 5.706 -10.793 1.00 97.94 99 VAL A C 1
ATOM 743 O O . VAL A 1 99 ? 0.339 5.705 -9.644 1.00 97.94 99 VAL A O 1
ATOM 746 N N . ARG A 1 100 ? 0.746 6.816 -11.546 1.00 98.00 100 ARG A N 1
ATOM 747 C CA . ARG A 1 100 ? 0.281 8.121 -11.033 1.00 98.00 100 ARG A CA 1
ATOM 748 C C . ARG A 1 100 ? -1.157 8.063 -10.522 1.00 98.00 100 ARG A C 1
ATOM 750 O O . ARG A 1 100 ? -1.433 8.559 -9.434 1.00 98.00 100 ARG A O 1
ATOM 757 N N . THR A 1 101 ? -2.053 7.417 -11.266 1.00 97.94 101 THR A N 1
ATOM 758 C CA . THR A 1 101 ? -3.459 7.268 -10.859 1.00 97.94 101 THR A CA 1
ATOM 759 C C . THR A 1 101 ? -3.586 6.477 -9.555 1.00 97.94 101 THR A C 1
ATOM 761 O O . THR A 1 101 ? -4.296 6.905 -8.644 1.00 97.94 101 THR A O 1
ATOM 764 N N . ALA A 1 102 ? -2.882 5.347 -9.438 1.00 98.25 102 ALA A N 1
ATOM 765 C CA . ALA A 1 102 ? -2.856 4.555 -8.212 1.00 98.25 102 ALA A CA 1
ATOM 766 C C . ALA A 1 102 ? -2.280 5.365 -7.039 1.00 98.25 102 ALA A C 1
ATOM 768 O O . ALA A 1 102 ? -2.866 5.384 -5.956 1.00 98.25 102 ALA A O 1
ATOM 769 N N . THR A 1 103 ? -1.196 6.111 -7.268 1.00 98.31 103 THR A N 1
ATOM 770 C CA . THR A 1 103 ? -0.584 6.987 -6.262 1.00 98.31 103 THR A CA 1
ATOM 771 C C . THR A 1 103 ? -1.584 8.016 -5.743 1.00 98.31 103 THR A C 1
ATOM 773 O O . THR A 1 103 ? -1.704 8.182 -4.530 1.00 98.31 103 THR A O 1
ATOM 776 N N . SER A 1 104 ? -2.368 8.655 -6.615 1.00 97.56 104 SER A N 1
ATOM 777 C CA . SER A 1 104 ? -3.414 9.601 -6.205 1.00 97.56 104 SER A CA 1
ATOM 778 C C . SER A 1 104 ? -4.489 8.953 -5.329 1.00 97.56 104 SER A C 1
ATOM 780 O O . SER A 1 104 ? -4.898 9.538 -4.323 1.00 97.56 104 SER A O 1
ATOM 782 N N . VAL A 1 105 ? -4.916 7.726 -5.656 1.00 98.31 105 VAL A N 1
ATOM 783 C CA . VAL A 1 105 ? -5.861 6.961 -4.823 1.00 98.31 105 VAL A CA 1
ATOM 784 C C . VAL A 1 105 ? -5.279 6.734 -3.428 1.00 98.31 105 VAL A C 1
ATOM 786 O O . VAL A 1 105 ? -5.931 7.046 -2.431 1.00 98.31 105 VAL A O 1
ATOM 789 N N . PHE A 1 106 ? -4.046 6.235 -3.331 1.00 98.19 106 PHE A N 1
ATOM 790 C CA . PHE A 1 106 ? -3.441 5.934 -2.034 1.00 98.19 106 PHE A CA 1
ATOM 791 C C . PHE A 1 106 ? -3.062 7.185 -1.233 1.00 98.19 106 PHE A C 1
ATOM 793 O O . PHE A 1 106 ? -3.162 7.154 -0.008 1.00 98.19 106 PHE A O 1
ATOM 800 N N . ARG A 1 107 ? -2.739 8.317 -1.876 1.00 97.12 107 ARG A N 1
ATOM 801 C CA . ARG A 1 107 ? -2.592 9.617 -1.190 1.00 97.12 107 ARG A CA 1
ATOM 802 C C . ARG A 1 107 ? -3.888 10.030 -0.509 1.00 97.12 107 ARG A C 1
ATOM 804 O O . ARG A 1 107 ? -3.871 10.433 0.656 1.00 97.12 107 ARG A O 1
ATOM 811 N N . TYR A 1 108 ? -5.006 9.900 -1.221 1.00 96.44 108 TYR A N 1
ATOM 812 C CA . TYR A 1 108 ? -6.324 10.139 -0.649 1.00 96.44 108 TYR A CA 1
ATOM 813 C C . TYR A 1 108 ? -6.582 9.215 0.545 1.00 96.44 108 TYR A C 1
ATOM 815 O O . TYR A 1 108 ? -6.878 9.708 1.633 1.00 96.44 108 TYR A O 1
ATOM 823 N N . LEU A 1 109 ? -6.402 7.901 0.379 1.00 97.00 109 LEU A N 1
ATOM 824 C CA . LEU A 1 109 ? -6.649 6.923 1.442 1.00 97.00 109 LEU A CA 1
ATOM 825 C C . LEU A 1 109 ? -5.773 7.167 2.679 1.00 97.00 109 LEU A C 1
ATOM 827 O O . LEU A 1 109 ? -6.278 7.161 3.805 1.00 97.00 109 LEU A O 1
ATOM 831 N N . ARG A 1 110 ? -4.479 7.447 2.479 1.00 96.38 110 ARG A N 1
ATOM 832 C CA . ARG A 1 110 ? -3.528 7.811 3.539 1.00 96.38 110 ARG A CA 1
ATOM 833 C C . ARG A 1 110 ? -4.023 9.008 4.343 1.00 96.38 110 ARG A C 1
ATOM 835 O O . ARG A 1 110 ? -4.009 8.958 5.572 1.00 96.38 110 ARG A O 1
ATOM 842 N N . ASN A 1 111 ? -4.445 10.073 3.661 1.00 94.56 111 ASN A N 1
ATOM 843 C CA . ASN A 1 111 ? -4.911 11.293 4.317 1.00 94.56 111 ASN A CA 1
ATOM 844 C C . ASN A 1 111 ? -6.263 11.074 5.008 1.00 94.56 111 ASN A C 1
ATOM 846 O O . ASN A 1 111 ? -6.478 11.579 6.106 1.00 94.56 111 ASN A O 1
ATOM 850 N N . ALA A 1 112 ? -7.169 10.311 4.395 1.00 94.31 112 ALA A N 1
ATOM 851 C CA . ALA A 1 112 ? -8.491 10.036 4.945 1.00 94.31 112 ALA A CA 1
ATOM 852 C C . ALA A 1 112 ? -8.431 9.211 6.243 1.00 94.31 112 ALA A C 1
ATOM 854 O O . ALA A 1 112 ? -9.224 9.456 7.152 1.00 94.31 112 ALA A O 1
ATOM 855 N N . CYS A 1 113 ? -7.473 8.284 6.353 1.00 94.62 113 CYS A N 1
ATOM 856 C CA . CYS A 1 113 ? -7.269 7.453 7.547 1.00 94.62 113 CYS A CA 1
ATOM 857 C C . CYS A 1 113 ? -6.522 8.162 8.684 1.00 94.62 113 CYS A C 1
ATOM 859 O O . CYS A 1 113 ? -6.424 7.617 9.784 1.00 94.62 113 CYS A O 1
ATOM 861 N N . ALA A 1 114 ? -5.965 9.350 8.444 1.00 91.12 114 ALA A N 1
ATOM 862 C CA . ALA A 1 114 ? -5.134 10.023 9.427 1.00 91.12 114 ALA A CA 1
ATOM 863 C C . ALA A 1 114 ? -5.942 10.417 10.676 1.00 91.12 114 ALA A C 1
ATOM 865 O O . ALA A 1 114 ? -6.815 11.292 10.627 1.00 91.12 114 ALA A O 1
ATOM 866 N N . SER A 1 115 ? -5.629 9.754 11.795 1.00 87.25 115 SER A N 1
ATOM 867 C CA . SER A 1 115 ? -6.293 9.913 13.095 1.00 87.25 115 SER A CA 1
ATOM 868 C C . SER A 1 115 ? -7.823 9.798 13.027 1.00 87.25 115 SER A C 1
ATOM 870 O O . SER A 1 115 ? -8.524 10.514 13.739 1.00 87.25 115 SER A O 1
ATOM 872 N N . ASN A 1 116 ? -8.353 8.930 12.157 1.00 92.25 116 ASN A N 1
ATOM 873 C CA . ASN A 1 116 ? -9.794 8.754 11.980 1.00 92.25 116 ASN A CA 1
ATOM 874 C C . ASN A 1 116 ? -10.173 7.265 11.917 1.00 92.25 116 ASN A C 1
ATOM 876 O O . ASN A 1 116 ? -10.061 6.629 10.869 1.00 92.25 116 ASN A O 1
ATOM 880 N N . THR A 1 117 ? -10.635 6.721 13.044 1.00 93.88 117 THR A N 1
ATOM 881 C CA . THR A 1 117 ? -10.962 5.294 13.190 1.00 93.88 117 THR A CA 1
ATOM 882 C C . THR A 1 117 ? -12.111 4.840 12.292 1.00 93.88 117 THR A C 1
ATOM 884 O O . THR A 1 117 ? -12.060 3.732 11.766 1.00 93.88 117 THR A O 1
ATOM 887 N N . ASP A 1 118 ? -13.116 5.685 12.054 1.00 95.25 118 ASP A N 1
ATOM 888 C CA . ASP A 1 118 ? -14.262 5.323 11.211 1.00 95.25 118 ASP A CA 1
ATOM 889 C C . ASP A 1 118 ? -13.833 5.100 9.754 1.00 95.25 118 ASP A C 1
ATOM 891 O O . ASP A 1 118 ? -14.232 4.122 9.121 1.00 95.25 118 ASP A O 1
ATOM 895 N N . ASN A 1 119 ? -12.955 5.961 9.233 1.00 95.94 119 ASN A N 1
ATOM 896 C CA . ASN A 1 119 ? -12.397 5.819 7.890 1.00 95.94 119 ASN A CA 1
ATOM 897 C C . ASN A 1 119 ? -11.449 4.618 7.790 1.00 95.94 119 ASN A C 1
ATOM 899 O O . ASN A 1 119 ? -11.471 3.903 6.787 1.00 95.94 119 ASN A O 1
ATOM 903 N N . GLN A 1 120 ? -10.645 4.364 8.827 1.00 96.19 120 GLN A N 1
ATOM 904 C CA . GLN A 1 120 ? -9.806 3.164 8.915 1.00 96.19 120 GLN A CA 1
ATOM 905 C C . GLN A 1 120 ? -10.658 1.882 8.861 1.00 96.19 120 GLN A C 1
ATOM 907 O O . GLN A 1 120 ? -10.330 0.938 8.136 1.00 96.19 120 GLN A O 1
ATOM 912 N N . ASP A 1 121 ? -11.771 1.849 9.594 1.00 96.00 121 ASP A N 1
ATOM 913 C CA . ASP A 1 121 ? -12.699 0.718 9.623 1.00 96.00 121 ASP A CA 1
ATOM 914 C C . ASP A 1 121 ? -13.451 0.559 8.295 1.00 96.00 121 ASP A C 1
ATOM 916 O O . ASP A 1 121 ? -13.606 -0.566 7.809 1.00 96.00 121 ASP A O 1
ATOM 920 N N . ALA A 1 122 ? -13.849 1.665 7.661 1.00 96.00 122 ALA A N 1
ATOM 921 C CA . ALA A 1 122 ? -14.436 1.651 6.325 1.00 96.00 122 ALA A CA 1
ATOM 922 C C . ALA A 1 122 ? -13.447 1.118 5.275 1.00 96.00 122 ALA A C 1
ATOM 924 O O . ALA A 1 122 ? -13.823 0.309 4.422 1.00 96.00 122 ALA A O 1
ATOM 925 N N . CYS A 1 123 ? -12.164 1.485 5.376 1.00 96.44 123 CYS A N 1
ATOM 926 C CA . CYS A 1 123 ? -11.120 0.961 4.500 1.00 96.44 123 CYS A CA 1
ATOM 927 C C . CYS A 1 123 ? -10.913 -0.547 4.677 1.00 96.44 123 CYS A C 1
ATOM 929 O O . CYS A 1 123 ? -10.812 -1.271 3.682 1.00 96.44 123 CYS A O 1
ATOM 931 N N . ARG A 1 124 ? -10.912 -1.044 5.923 1.00 96.12 124 ARG A N 1
ATOM 932 C CA . ARG A 1 124 ? -10.896 -2.490 6.200 1.00 96.12 124 ARG A CA 1
ATOM 933 C C . ARG A 1 124 ? -12.114 -3.176 5.582 1.00 96.12 124 ARG A C 1
ATOM 935 O O . ARG A 1 124 ? -11.952 -4.174 4.887 1.00 96.12 124 ARG A O 1
ATOM 942 N N . GLY A 1 125 ? -13.313 -2.631 5.797 1.00 94.94 125 GLY A N 1
ATOM 943 C CA . GLY A 1 125 ? -14.562 -3.173 5.251 1.00 94.94 125 GLY A CA 1
ATOM 944 C C . GLY A 1 125 ? -14.591 -3.231 3.720 1.00 94.94 125 GLY A C 1
ATOM 945 O O . GLY A 1 125 ? -15.180 -4.145 3.153 1.00 94.94 125 GLY A O 1
ATOM 946 N N . ALA A 1 126 ? -13.906 -2.301 3.051 1.00 95.50 126 ALA A N 1
ATOM 947 C CA . ALA A 1 126 ? -13.746 -2.276 1.598 1.00 95.50 126 ALA A CA 1
ATOM 948 C C . ALA A 1 126 ? -12.592 -3.157 1.071 1.00 95.50 126 ALA A C 1
ATOM 950 O O . ALA A 1 126 ? -12.343 -3.168 -0.133 1.00 95.50 126 ALA A O 1
ATOM 951 N N . GLY A 1 127 ? -11.867 -3.875 1.939 1.00 96.62 127 GLY A N 1
ATOM 952 C CA . GLY A 1 127 ? -10.743 -4.733 1.547 1.00 96.62 127 GLY A CA 1
ATOM 953 C C . GLY A 1 127 ? -9.471 -3.978 1.141 1.00 96.62 127 GLY A C 1
ATOM 954 O O . GLY A 1 127 ? -8.580 -4.563 0.527 1.00 96.62 127 GLY A O 1
ATOM 955 N N . LEU A 1 128 ? -9.352 -2.689 1.482 1.00 98.00 128 LEU A N 1
ATOM 956 C CA . LEU A 1 128 ? -8.244 -1.840 1.025 1.00 98.00 128 LEU A CA 1
ATOM 957 C C . LEU A 1 128 ? -6.890 -2.200 1.647 1.00 98.00 128 LEU A C 1
ATOM 959 O O . LEU A 1 128 ? -5.867 -1.920 1.035 1.00 98.00 128 LEU A O 1
ATOM 963 N N . ILE A 1 129 ? -6.861 -2.842 2.821 1.00 98.25 129 ILE A N 1
ATOM 964 C CA . ILE A 1 129 ? -5.604 -3.309 3.440 1.00 98.25 129 ILE A CA 1
ATOM 965 C C . ILE A 1 129 ? -4.976 -4.417 2.588 1.00 98.25 129 ILE A C 1
ATOM 967 O O . ILE A 1 129 ? -3.796 -4.339 2.262 1.00 98.25 129 ILE A O 1
ATOM 971 N N . LYS A 1 130 ? -5.775 -5.406 2.164 1.00 98.12 130 LYS A N 1
ATOM 972 C CA . LYS A 1 130 ? -5.310 -6.468 1.264 1.00 98.12 130 LYS A CA 1
ATOM 973 C C . LYS A 1 130 ? -4.892 -5.908 -0.093 1.00 98.12 130 LYS A C 1
ATOM 975 O O . LYS A 1 130 ? -3.833 -6.248 -0.594 1.00 98.12 130 LYS A O 1
ATOM 980 N N . LEU A 1 131 ? -5.677 -4.992 -0.658 1.00 98.50 131 LEU A N 1
ATOM 981 C CA . LEU A 1 131 ? -5.308 -4.358 -1.922 1.00 98.50 131 LEU A CA 1
ATOM 982 C C . LEU A 1 131 ? -3.987 -3.577 -1.821 1.00 98.50 131 LEU A C 1
ATOM 984 O O . LEU A 1 131 ? -3.170 -3.634 -2.732 1.00 98.50 131 LEU A O 1
ATOM 988 N N . ALA A 1 132 ? -3.777 -2.849 -0.723 1.00 98.62 132 ALA A N 1
ATOM 989 C CA . ALA A 1 132 ? -2.530 -2.135 -0.474 1.00 98.62 132 ALA A CA 1
ATOM 990 C C . ALA A 1 132 ? -1.344 -3.092 -0.335 1.00 98.62 132 ALA A C 1
ATOM 992 O O . ALA A 1 132 ? -0.296 -2.847 -0.923 1.00 98.62 132 ALA A O 1
ATOM 993 N N . HIS A 1 133 ? -1.529 -4.191 0.397 1.00 98.50 133 HIS A N 1
ATOM 994 C CA . HIS A 1 133 ? -0.552 -5.269 0.482 1.00 98.50 133 HIS A CA 1
ATOM 995 C C . HIS A 1 133 ? -0.160 -5.783 -0.910 1.00 98.50 133 HIS A C 1
ATOM 997 O O . HIS A 1 133 ? 1.012 -5.720 -1.277 1.00 98.50 133 HIS A O 1
ATOM 1003 N N . ASP A 1 134 ? -1.144 -6.188 -1.715 1.00 97.88 134 ASP A N 1
ATOM 1004 C CA . ASP A 1 134 ? -0.904 -6.743 -3.048 1.00 97.88 134 ASP A CA 1
ATOM 1005 C C . ASP A 1 134 ? -0.156 -5.736 -3.939 1.00 97.88 134 ASP A C 1
ATOM 1007 O O . ASP A 1 134 ? 0.770 -6.107 -4.653 1.00 97.88 134 ASP A O 1
ATOM 1011 N N . VAL A 1 135 ? -0.494 -4.443 -3.858 1.00 98.19 135 VAL A N 1
ATOM 1012 C CA . VAL A 1 135 ? 0.223 -3.379 -4.582 1.00 98.19 135 VAL A CA 1
ATOM 1013 C C . VAL A 1 135 ? 1.678 -3.256 -4.128 1.00 98.19 135 VAL A C 1
ATOM 1015 O O . VAL A 1 135 ? 2.553 -3.154 -4.981 1.00 98.19 135 VAL A O 1
ATOM 1018 N N . VAL A 1 136 ? 1.963 -3.281 -2.821 1.00 98.00 136 VAL A N 1
ATOM 1019 C CA . VAL A 1 136 ? 3.345 -3.193 -2.313 1.00 98.00 136 VAL A CA 1
ATOM 1020 C C . VAL A 1 136 ? 4.176 -4.381 -2.785 1.00 98.00 136 VAL A C 1
ATOM 1022 O O . VAL A 1 136 ? 5.285 -4.178 -3.275 1.00 98.00 136 VAL A O 1
ATOM 1025 N N . VAL A 1 137 ? 3.636 -5.599 -2.703 1.00 95.81 137 VAL A N 1
ATOM 1026 C CA . VAL A 1 137 ? 4.335 -6.811 -3.159 1.00 95.81 137 VAL A CA 1
ATOM 1027 C C . VAL A 1 137 ? 4.626 -6.749 -4.660 1.00 95.81 137 VAL A C 1
ATOM 1029 O O . VAL A 1 137 ? 5.711 -7.134 -5.092 1.00 95.81 137 VAL A O 1
ATOM 1032 N N . GLN A 1 138 ? 3.701 -6.216 -5.463 1.00 95.00 138 GLN A N 1
ATOM 1033 C CA . GLN A 1 138 ? 3.945 -5.985 -6.890 1.00 95.00 138 GLN A CA 1
ATOM 1034 C C . GLN A 1 138 ? 5.008 -4.908 -7.128 1.00 95.00 138 GLN A C 1
ATOM 1036 O O . GLN A 1 138 ? 5.878 -5.084 -7.975 1.00 95.00 138 GLN A O 1
ATOM 1041 N N . CYS A 1 139 ? 5.008 -3.823 -6.349 1.00 96.25 139 CYS A N 1
ATOM 1042 C CA . CYS A 1 139 ? 6.057 -2.810 -6.431 1.00 96.25 139 CYS A CA 1
ATOM 1043 C C . CYS A 1 139 ? 7.449 -3.368 -6.102 1.00 96.25 139 CYS A C 1
ATOM 1045 O O . CYS A 1 139 ? 8.411 -2.907 -6.706 1.00 96.25 139 CYS A O 1
ATOM 1047 N N . CYS A 1 140 ? 7.572 -4.353 -5.203 1.00 93.38 140 CYS A N 1
ATOM 1048 C CA . CYS A 1 140 ? 8.848 -5.034 -4.957 1.00 93.38 140 CYS A CA 1
ATOM 1049 C C . CYS A 1 140 ? 9.382 -5.731 -6.210 1.00 93.38 140 CYS A C 1
ATOM 1051 O O . CYS A 1 140 ? 10.584 -5.753 -6.408 1.00 93.38 140 CYS A O 1
ATOM 1053 N N . PHE A 1 141 ? 8.502 -6.264 -7.058 1.00 89.69 141 PHE A N 1
ATOM 1054 C CA . PHE A 1 141 ? 8.899 -6.853 -8.335 1.00 89.69 141 PHE A CA 1
ATOM 1055 C C . PHE A 1 141 ? 9.188 -5.781 -9.397 1.00 89.69 141 PHE A C 1
ATOM 1057 O O . PHE A 1 141 ? 10.145 -5.886 -10.156 1.00 89.69 141 PHE A O 1
ATOM 1064 N N . TRP A 1 142 ? 8.383 -4.718 -9.451 1.00 92.44 142 TRP A N 1
ATOM 1065 C CA . TRP A 1 142 ? 8.532 -3.673 -10.466 1.00 92.44 142 TRP A CA 1
ATOM 1066 C C . TRP A 1 142 ? 9.683 -2.695 -10.204 1.00 92.44 142 TRP A C 1
ATOM 1068 O O . TRP A 1 142 ? 10.009 -1.915 -11.091 1.00 92.44 142 TRP A O 1
ATOM 1078 N N . VAL A 1 143 ? 10.296 -2.694 -9.018 1.00 87.75 143 VAL A N 1
ATOM 1079 C CA . VAL A 1 143 ? 11.390 -1.761 -8.688 1.00 87.75 143 VAL A CA 1
ATOM 1080 C C . VAL A 1 143 ? 12.651 -1.979 -9.535 1.00 87.75 143 VAL A C 1
ATOM 1082 O O . VAL A 1 143 ? 13.475 -1.074 -9.631 1.00 87.75 143 VAL A O 1
ATOM 1085 N N . ASP A 1 144 ? 12.766 -3.143 -10.178 1.00 86.00 144 ASP A N 1
ATOM 1086 C CA . ASP A 1 144 ? 13.884 -3.523 -11.046 1.00 86.00 144 ASP A CA 1
ATOM 1087 C C . ASP A 1 144 ? 13.620 -3.267 -12.545 1.00 86.00 144 ASP A C 1
ATOM 1089 O O . ASP A 1 144 ? 14.347 -3.784 -13.400 1.00 86.00 144 ASP A O 1
ATOM 1093 N N . VAL A 1 145 ? 12.587 -2.485 -12.902 1.00 90.12 145 VAL A N 1
ATOM 1094 C CA . VAL A 1 145 ? 12.402 -2.042 -14.297 1.00 90.12 145 VAL A CA 1
ATOM 1095 C C . VAL A 1 145 ? 13.565 -1.151 -14.742 1.00 90.12 145 VAL A C 1
ATOM 1097 O O . VAL A 1 145 ? 14.104 -0.354 -13.976 1.00 90.12 145 VAL A O 1
ATOM 1100 N N . GLU A 1 146 ? 13.957 -1.281 -16.010 1.00 88.38 146 GLU A N 1
ATOM 1101 C CA . GLU A 1 146 ? 15.126 -0.568 -16.550 1.00 88.38 146 GLU A CA 1
ATOM 1102 C C . GLU A 1 146 ? 14.879 0.934 -16.766 1.00 88.38 146 GLU A C 1
ATOM 1104 O O . GLU A 1 146 ? 15.825 1.717 -16.799 1.00 88.38 146 GLU A O 1
ATOM 1109 N N . ASP A 1 147 ? 13.617 1.341 -16.907 1.00 90.75 147 ASP A N 1
ATOM 1110 C CA . ASP A 1 147 ? 13.223 2.743 -17.040 1.00 90.75 147 ASP A CA 1
ATOM 1111 C C . ASP A 1 147 ? 13.314 3.448 -15.674 1.00 90.75 147 ASP A C 1
ATOM 1113 O O . ASP A 1 147 ? 12.481 3.232 -14.791 1.00 90.75 147 ASP A O 1
ATOM 1117 N N . GLU A 1 148 ? 14.339 4.286 -15.495 1.00 91.88 148 GLU A N 1
ATOM 1118 C CA . GLU A 1 148 ? 14.612 4.988 -14.234 1.00 91.88 148 GLU A CA 1
ATOM 1119 C C . GLU A 1 148 ? 13.474 5.931 -13.804 1.00 91.88 148 GLU A C 1
ATOM 1121 O O . GLU A 1 148 ? 13.163 6.015 -12.610 1.00 91.88 148 GLU A O 1
ATOM 1126 N N . ASP A 1 149 ? 12.818 6.610 -14.753 1.00 93.75 149 ASP A N 1
ATOM 1127 C CA . ASP A 1 149 ? 11.705 7.520 -14.463 1.00 93.75 149 ASP A CA 1
ATOM 1128 C C . ASP A 1 149 ? 10.494 6.729 -13.952 1.00 93.75 149 ASP A C 1
ATOM 1130 O O . ASP A 1 149 ? 9.858 7.098 -12.956 1.00 93.75 149 ASP A O 1
ATOM 1134 N N . LEU A 1 150 ? 10.185 5.605 -14.605 1.00 95.38 150 LEU A N 1
ATOM 1135 C CA . LEU A 1 150 ? 9.124 4.700 -14.178 1.00 95.38 150 LEU A CA 1
ATOM 1136 C C . LEU A 1 150 ? 9.448 4.056 -12.823 1.00 95.38 150 LEU A C 1
ATOM 1138 O O . LEU A 1 150 ? 8.570 4.006 -11.957 1.00 95.38 150 LEU A O 1
ATOM 1142 N N . THR A 1 151 ? 10.698 3.642 -12.600 1.00 95.00 151 THR A N 1
ATOM 1143 C CA . THR A 1 151 ? 11.181 3.143 -11.303 1.00 95.00 151 THR A CA 1
ATOM 1144 C C . THR A 1 151 ? 10.958 4.174 -10.202 1.00 95.00 151 THR A C 1
ATOM 1146 O O . THR A 1 151 ? 10.406 3.840 -9.150 1.00 95.00 151 THR A O 1
ATOM 1149 N N . GLY A 1 152 ? 11.288 5.447 -10.442 1.00 94.94 152 GLY A N 1
ATOM 1150 C CA . GLY A 1 152 ? 11.018 6.534 -9.498 1.00 94.94 152 GLY A CA 1
ATOM 1151 C C . GLY A 1 152 ? 9.534 6.643 -9.124 1.00 94.94 152 GLY A C 1
ATOM 1152 O O . GLY A 1 152 ? 9.187 6.766 -7.945 1.00 94.94 152 GLY A O 1
ATOM 1153 N N . LEU A 1 153 ? 8.637 6.517 -10.107 1.00 97.38 153 LEU A N 1
ATOM 1154 C CA . LEU A 1 153 ? 7.189 6.527 -9.875 1.00 97.38 153 LEU A CA 1
ATOM 1155 C C . LEU A 1 153 ? 6.708 5.301 -9.083 1.00 97.38 153 LEU A C 1
ATOM 1157 O O . LEU A 1 153 ? 5.861 5.445 -8.198 1.00 97.38 153 LEU A O 1
ATOM 1161 N N . ILE A 1 154 ? 7.229 4.107 -9.376 1.00 97.44 154 ILE A N 1
ATOM 1162 C CA . ILE A 1 154 ? 6.895 2.858 -8.669 1.00 97.44 154 ILE A CA 1
ATOM 1163 C C . ILE A 1 154 ? 7.342 2.933 -7.209 1.00 97.44 154 ILE A C 1
ATOM 1165 O O . ILE A 1 154 ? 6.576 2.597 -6.303 1.00 97.44 154 ILE A O 1
ATOM 1169 N N . VAL A 1 155 ? 8.557 3.429 -6.968 1.00 96.44 155 VAL A N 1
ATOM 1170 C CA . VAL A 1 155 ? 9.089 3.647 -5.619 1.00 96.44 155 VAL A CA 1
ATOM 1171 C C . VAL A 1 155 ? 8.202 4.622 -4.844 1.00 96.44 155 VAL A C 1
ATOM 1173 O O . VAL A 1 155 ? 7.876 4.364 -3.683 1.00 96.44 155 VAL A O 1
ATOM 1176 N N . LEU A 1 156 ? 7.760 5.712 -5.476 1.00 96.62 156 LEU A N 1
ATOM 1177 C CA . LEU A 1 156 ? 6.829 6.660 -4.864 1.00 96.62 156 LEU A CA 1
ATOM 1178 C C . LEU A 1 156 ? 5.471 6.013 -4.546 1.00 96.62 156 LEU A C 1
ATOM 1180 O O . LEU A 1 156 ? 4.931 6.231 -3.459 1.00 96.62 156 LEU A O 1
ATOM 1184 N N . LEU A 1 157 ? 4.926 5.199 -5.453 1.00 98.31 157 LEU A N 1
ATOM 1185 C CA . LEU A 1 157 ? 3.687 4.458 -5.210 1.00 98.31 157 LEU A CA 1
ATOM 1186 C C . LEU A 1 157 ? 3.822 3.557 -3.977 1.00 98.31 157 LEU A C 1
ATOM 1188 O O . LEU A 1 157 ? 3.004 3.660 -3.064 1.00 98.31 157 LEU A O 1
ATOM 1192 N N . ALA A 1 158 ? 4.876 2.739 -3.904 1.00 98.12 158 ALA A N 1
ATOM 1193 C CA . ALA A 1 158 ? 5.130 1.852 -2.769 1.00 98.12 158 ALA A CA 1
ATOM 1194 C C . ALA A 1 158 ? 5.218 2.621 -1.443 1.00 98.12 158 ALA A C 1
ATOM 1196 O O . ALA A 1 158 ? 4.612 2.225 -0.445 1.00 98.12 158 ALA A O 1
ATOM 1197 N N . GLN A 1 159 ? 5.921 3.759 -1.440 1.00 97.00 159 GLN A N 1
ATOM 1198 C CA . GLN A 1 159 ? 6.007 4.633 -0.271 1.00 97.00 159 GLN A CA 1
ATOM 1199 C C . GLN A 1 159 ? 4.626 5.117 0.178 1.00 97.00 159 GLN A C 1
ATOM 1201 O O . GLN A 1 159 ? 4.275 4.970 1.347 1.00 97.00 159 GLN A O 1
ATOM 1206 N N . VAL A 1 160 ? 3.824 5.668 -0.734 1.00 97.38 160 VAL A N 1
ATOM 1207 C CA . VAL A 1 160 ? 2.493 6.202 -0.410 1.00 97.38 160 VAL A CA 1
ATOM 1208 C C . VAL A 1 160 ? 1.545 5.097 0.065 1.00 97.38 160 VAL A C 1
ATOM 1210 O O . VAL A 1 160 ? 0.786 5.310 1.012 1.00 97.38 160 VAL A O 1
ATOM 1213 N N . VAL A 1 161 ? 1.597 3.913 -0.549 1.00 98.50 161 VAL A N 1
ATOM 1214 C CA . VAL A 1 161 ? 0.772 2.761 -0.156 1.00 98.50 161 VAL A CA 1
ATOM 1215 C C . VAL A 1 161 ? 1.143 2.289 1.251 1.00 98.50 161 VAL A C 1
ATOM 1217 O O . VAL A 1 161 ? 0.258 2.095 2.083 1.00 98.50 161 VAL A O 1
ATOM 1220 N N . LEU A 1 162 ? 2.437 2.184 1.565 1.00 98.31 162 LEU A N 1
ATOM 1221 C CA . LEU A 1 162 ? 2.888 1.841 2.915 1.00 98.31 162 LEU A CA 1
ATOM 1222 C C . LEU A 1 162 ? 2.497 2.909 3.940 1.00 98.31 162 LEU A C 1
ATOM 1224 O O . LEU A 1 162 ? 2.054 2.563 5.031 1.00 98.31 162 LEU A O 1
ATOM 1228 N N . GLN A 1 163 ? 2.581 4.197 3.600 1.00 96.38 163 GLN A N 1
ATOM 1229 C CA . GLN A 1 163 ? 2.088 5.267 4.474 1.00 96.38 163 GLN A CA 1
ATOM 1230 C C . GLN A 1 163 ? 0.581 5.150 4.732 1.00 96.38 163 GLN A C 1
ATOM 1232 O O . GLN A 1 163 ? 0.131 5.369 5.859 1.00 96.38 163 GLN A O 1
ATOM 1237 N N . PHE A 1 164 ? -0.207 4.787 3.713 1.00 98.00 164 PHE A N 1
ATOM 1238 C CA . 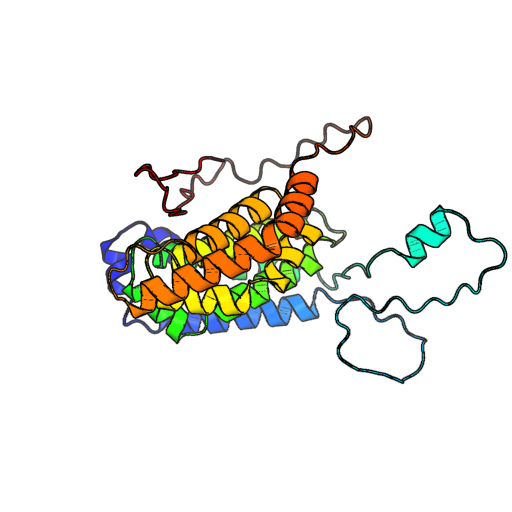PHE A 1 164 ? -1.615 4.448 3.906 1.00 98.00 164 PHE A CA 1
ATOM 1239 C C . PHE A 1 164 ? -1.763 3.298 4.903 1.00 98.00 164 PHE A C 1
ATOM 1241 O O . PHE A 1 164 ? -2.512 3.455 5.865 1.00 98.00 164 PHE A O 1
ATOM 1248 N N . CYS A 1 165 ? -1.035 2.191 4.727 1.00 98.31 165 CYS A N 1
ATOM 1249 C CA . CYS A 1 165 ? -1.080 1.063 5.659 1.00 98.31 165 CYS A CA 1
ATOM 1250 C C . CYS A 1 165 ? -0.755 1.507 7.089 1.00 98.31 165 CYS A C 1
ATOM 1252 O O . CYS A 1 165 ? -1.518 1.195 8.000 1.00 98.31 165 CYS A O 1
ATOM 1254 N N . VAL A 1 166 ? 0.312 2.292 7.282 1.00 96.62 166 VAL A N 1
ATOM 1255 C CA . VAL A 1 166 ? 0.708 2.829 8.593 1.00 96.62 166 VAL A CA 1
ATOM 1256 C C . VAL A 1 166 ? -0.447 3.595 9.234 1.00 96.62 166 VAL A C 1
ATOM 1258 O O . VAL A 1 166 ? -0.857 3.243 10.338 1.00 96.62 166 VAL A O 1
ATOM 1261 N N . ASN A 1 167 ? -1.027 4.576 8.535 1.00 96.00 167 ASN A N 1
ATOM 1262 C CA . ASN A 1 167 ? -2.150 5.360 9.060 1.00 96.00 167 ASN A CA 1
ATOM 1263 C C . ASN A 1 167 ? -3.421 4.528 9.263 1.00 96.00 167 ASN A C 1
ATOM 1265 O O . ASN A 1 167 ? -4.214 4.832 10.154 1.00 96.00 167 ASN A O 1
ATOM 1269 N N . CYS A 1 168 ? -3.632 3.501 8.439 1.00 96.31 168 CYS A N 1
ATOM 1270 C CA . CYS A 1 168 ? -4.798 2.630 8.503 1.00 96.31 168 CYS A CA 1
ATOM 1271 C C . CYS A 1 168 ? -4.791 1.752 9.765 1.00 96.31 168 CYS A C 1
ATOM 1273 O O . CYS A 1 168 ? -5.852 1.434 10.301 1.00 96.31 168 CYS A O 1
ATOM 1275 N N . VAL A 1 169 ? -3.606 1.377 10.259 1.00 95.19 169 VAL A N 1
ATOM 1276 C CA . VAL A 1 169 ? -3.455 0.534 11.457 1.00 95.19 169 VAL A CA 1
ATOM 1277 C C . VAL A 1 169 ? -3.249 1.327 12.749 1.00 95.19 169 VAL A C 1
ATOM 1279 O O . VAL A 1 169 ? -3.376 0.767 13.839 1.00 95.19 169 VAL A O 1
ATOM 1282 N N . THR A 1 170 ? -2.902 2.613 12.668 1.00 91.75 170 THR A N 1
ATOM 1283 C CA . THR A 1 170 ? -2.600 3.431 13.847 1.00 91.75 170 THR A CA 1
ATOM 1284 C C . THR A 1 170 ? -3.755 3.422 14.849 1.00 91.75 170 THR A C 1
ATOM 1286 O O . THR A 1 170 ? -4.846 3.910 14.558 1.00 91.75 170 THR A O 1
ATOM 1289 N N . SER A 1 171 ? -3.479 2.917 16.058 1.00 89.44 171 SER A N 1
ATOM 1290 C CA . SER A 1 171 ? -4.438 2.801 17.167 1.00 89.44 171 SER A CA 1
ATOM 1291 C C . SER A 1 171 ? -5.726 2.034 16.822 1.00 89.44 171 SER A C 1
ATOM 1293 O O . SER A 1 171 ? -6.759 2.254 17.452 1.00 89.44 171 SER A O 1
ATOM 1295 N N . ASN A 1 172 ? -5.669 1.107 15.860 1.00 92.56 172 ASN A N 1
ATOM 1296 C CA . ASN A 1 172 ? -6.810 0.296 15.440 1.00 92.56 172 ASN A CA 1
ATOM 1297 C C . ASN A 1 172 ? -6.460 -1.197 15.482 1.00 92.56 172 ASN A C 1
ATOM 1299 O O . ASN A 1 172 ? -5.910 -1.743 14.529 1.00 92.56 172 ASN A O 1
ATOM 1303 N N . ALA A 1 173 ? -6.794 -1.863 16.592 1.00 93.19 173 ALA A N 1
ATOM 1304 C CA . ALA A 1 173 ? -6.399 -3.250 16.863 1.00 93.19 173 ALA A CA 1
ATOM 1305 C C . ALA A 1 173 ? -6.841 -4.242 15.773 1.00 93.19 173 ALA A C 1
ATOM 1307 O O . ALA A 1 173 ? -6.077 -5.124 15.387 1.00 93.19 173 ALA A O 1
ATOM 1308 N N . LYS A 1 174 ? -8.041 -4.054 15.213 1.00 94.00 174 LYS A N 1
ATOM 1309 C CA . LYS A 1 174 ? -8.568 -4.902 14.135 1.00 94.00 174 LYS A CA 1
ATOM 1310 C C . LYS A 1 174 ? -7.779 -4.733 12.838 1.00 94.00 174 LYS A C 1
ATOM 1312 O O . LYS A 1 174 ? -7.506 -5.711 12.150 1.00 94.00 174 LYS A O 1
ATOM 1317 N N . ASN A 1 175 ? -7.404 -3.500 12.500 1.00 96.38 175 ASN A N 1
ATOM 1318 C CA . ASN A 1 175 ? -6.589 -3.240 11.315 1.00 96.38 175 ASN A CA 1
ATOM 1319 C C . ASN A 1 175 ? -5.141 -3.697 11.523 1.00 96.38 175 ASN A C 1
ATOM 1321 O O . ASN A 1 175 ? -4.548 -4.235 10.595 1.00 96.38 175 ASN A O 1
ATOM 1325 N N . GLN A 1 176 ? -4.596 -3.546 12.736 1.00 96.38 176 GLN A N 1
ATOM 1326 C CA . GLN A 1 176 ? -3.291 -4.098 13.117 1.00 96.38 176 GLN A CA 1
ATOM 1327 C C . GLN A 1 176 ? -3.255 -5.619 12.936 1.00 96.38 176 GLN A C 1
ATOM 1329 O O . GLN A 1 176 ? -2.287 -6.132 12.386 1.00 96.38 176 GLN A O 1
ATOM 1334 N N . ALA A 1 177 ? -4.312 -6.327 13.350 1.00 95.38 177 ALA A N 1
ATOM 1335 C CA . ALA A 1 177 ? -4.445 -7.768 13.143 1.00 95.38 177 ALA A CA 1
ATOM 1336 C C . ALA A 1 177 ? -4.440 -8.133 11.655 1.00 95.38 177 ALA A C 1
ATOM 1338 O O . ALA A 1 177 ? -3.598 -8.911 11.219 1.00 95.38 177 ALA A O 1
ATOM 1339 N N . ALA A 1 178 ? -5.311 -7.492 10.871 1.00 97.00 178 ALA A N 1
ATOM 1340 C CA . ALA A 1 178 ? -5.423 -7.755 9.439 1.00 97.00 178 ALA A CA 1
ATOM 1341 C C . ALA A 1 178 ? -4.117 -7.463 8.679 1.00 97.00 178 ALA A C 1
ATOM 1343 O O . ALA A 1 178 ? -3.734 -8.215 7.791 1.00 97.00 178 ALA A O 1
ATOM 1344 N N . ALA A 1 179 ? -3.419 -6.375 9.017 1.00 97.62 179 ALA A N 1
ATOM 1345 C CA . ALA A 1 179 ? -2.135 -6.057 8.402 1.00 97.62 179 ALA A CA 1
ATOM 1346 C C . ALA A 1 179 ? -1.021 -7.011 8.859 1.00 97.62 179 ALA A C 1
ATOM 1348 O O . ALA A 1 179 ? -0.157 -7.348 8.058 1.00 97.62 179 ALA A O 1
ATOM 1349 N N . TRP A 1 180 ? -1.032 -7.455 10.119 1.00 97.50 180 TRP A N 1
ATOM 1350 C CA . TRP A 1 180 ? -0.053 -8.419 10.623 1.00 97.50 180 TRP A CA 1
ATOM 1351 C C . TRP A 1 180 ? -0.117 -9.742 9.861 1.00 97.50 180 TRP A C 1
ATOM 1353 O O . TRP A 1 180 ? 0.916 -10.215 9.407 1.00 97.50 180 TRP A O 1
ATOM 1363 N N . GLU A 1 181 ? -1.323 -10.285 9.674 1.00 97.00 181 GLU A N 1
ATOM 1364 C CA . GLU A 1 181 ? -1.549 -11.542 8.947 1.00 97.00 181 GLU A CA 1
ATOM 1365 C C . GLU A 1 181 ? -1.119 -11.484 7.478 1.00 97.00 181 GLU A C 1
ATOM 1367 O O . GLU A 1 181 ? -0.779 -12.512 6.904 1.00 97.00 181 GLU A O 1
ATOM 1372 N N . LEU A 1 182 ? -1.157 -10.298 6.865 1.00 97.75 182 LEU A N 1
ATOM 1373 C CA . LEU A 1 182 ? -0.750 -10.108 5.474 1.00 97.75 182 LEU A CA 1
ATOM 1374 C C . LEU A 1 182 ? 0.759 -9.902 5.344 1.00 97.75 182 LEU A C 1
ATOM 1376 O O . LEU A 1 182 ? 1.396 -10.543 4.527 1.00 97.75 182 LEU A O 1
ATOM 1380 N N . PHE A 1 183 ? 1.336 -8.996 6.136 1.00 97.12 183 PHE A N 1
ATOM 1381 C CA . PHE A 1 183 ? 2.724 -8.583 5.939 1.00 97.12 183 PHE A CA 1
ATOM 1382 C C . PHE A 1 183 ? 3.735 -9.465 6.676 1.00 97.12 183 PHE A C 1
ATOM 1384 O O . PHE A 1 183 ? 4.877 -9.550 6.240 1.00 97.12 183 PHE A O 1
ATOM 1391 N N . PHE A 1 184 ? 3.399 -10.060 7.821 1.00 95.06 184 PHE A N 1
ATOM 1392 C CA . PHE A 1 184 ? 4.389 -10.733 8.665 1.00 95.06 184 PHE A CA 1
ATOM 1393 C C . PHE A 1 184 ? 4.215 -12.261 8.641 1.00 95.06 184 PHE A C 1
ATOM 1395 O O . PHE A 1 184 ? 3.092 -12.731 8.800 1.00 95.06 184 PHE A O 1
ATOM 1402 N N . PRO A 1 185 ? 5.301 -13.058 8.552 1.00 92.56 185 PRO A N 1
ATOM 1403 C CA . PRO A 1 185 ? 6.708 -12.649 8.480 1.00 92.56 185 PRO A CA 1
ATOM 1404 C C . PRO A 1 185 ? 7.263 -12.490 7.056 1.00 92.56 185 PRO A C 1
ATOM 1406 O O . PRO A 1 185 ? 8.285 -11.818 6.898 1.00 92.56 185 PRO A O 1
ATOM 1409 N N . ASP A 1 186 ? 6.643 -13.116 6.059 1.00 92.06 186 ASP A N 1
ATOM 1410 C CA . ASP A 1 186 ? 7.286 -13.390 4.769 1.00 92.06 186 ASP A CA 1
ATOM 1411 C C . ASP A 1 186 ? 7.358 -12.150 3.874 1.00 92.06 186 ASP A C 1
ATOM 1413 O O . ASP A 1 186 ? 8.449 -11.743 3.467 1.00 92.06 186 ASP A O 1
ATOM 1417 N N . ASP A 1 187 ? 6.235 -11.466 3.649 1.00 95.44 187 ASP A N 1
ATOM 1418 C CA . ASP A 1 187 ? 6.210 -10.269 2.801 1.00 95.44 187 ASP A CA 1
ATOM 1419 C C . ASP A 1 187 ? 6.988 -9.097 3.417 1.00 95.44 187 ASP A C 1
ATOM 1421 O O . ASP A 1 187 ? 7.612 -8.308 2.709 1.00 95.44 187 ASP A O 1
ATOM 1425 N N . PHE A 1 188 ? 7.074 -9.020 4.745 1.00 94.94 188 PHE A N 1
ATOM 1426 C CA . PHE A 1 188 ? 7.946 -8.084 5.445 1.00 94.94 188 PHE A CA 1
ATOM 1427 C C . PHE A 1 188 ? 9.413 -8.332 5.092 1.00 94.94 188 PHE A C 1
ATOM 1429 O O . PHE A 1 188 ? 10.129 -7.391 4.753 1.00 94.94 188 PHE A O 1
ATOM 1436 N N . GLN A 1 189 ? 9.867 -9.587 5.141 1.00 92.12 189 GLN A N 1
ATOM 1437 C CA . GLN A 1 189 ? 11.236 -9.935 4.757 1.00 92.12 189 GLN A CA 1
ATOM 1438 C C . GLN A 1 189 ? 11.483 -9.664 3.278 1.00 92.12 189 GLN A C 1
ATOM 1440 O O . GLN A 1 189 ? 12.512 -9.076 2.946 1.00 92.12 189 GLN A O 1
ATOM 1445 N N . LYS A 1 190 ? 10.530 -10.026 2.415 1.00 92.12 190 LYS A N 1
ATOM 1446 C CA . LYS A 1 190 ? 10.590 -9.754 0.980 1.00 92.12 190 LYS A CA 1
ATOM 1447 C C . LYS A 1 190 ? 10.780 -8.265 0.708 1.00 92.12 190 LYS A C 1
ATOM 1449 O O . LYS A 1 190 ? 11.751 -7.890 0.063 1.00 92.12 190 LYS A O 1
ATOM 1454 N N . ILE A 1 191 ? 9.940 -7.402 1.283 1.00 94.00 191 ILE A N 1
ATOM 1455 C CA . ILE A 1 191 ? 10.060 -5.944 1.126 1.00 94.00 191 ILE A CA 1
ATOM 1456 C C . ILE A 1 191 ? 11.429 -5.453 1.611 1.00 94.00 191 ILE A C 1
ATOM 1458 O O . ILE A 1 191 ? 12.054 -4.624 0.953 1.00 94.00 191 ILE A O 1
ATOM 1462 N N . LEU A 1 192 ? 11.924 -5.953 2.747 1.00 90.94 192 LEU A N 1
ATOM 1463 C CA . LEU A 1 192 ? 13.234 -5.547 3.259 1.00 90.94 192 LEU A CA 1
ATOM 1464 C C . LEU A 1 192 ? 14.406 -5.993 2.369 1.00 90.94 192 LEU A C 1
ATOM 1466 O O . LEU A 1 192 ? 15.435 -5.322 2.372 1.00 90.94 192 LEU A O 1
ATOM 1470 N N . VAL A 1 193 ? 14.280 -7.113 1.654 1.00 89.75 193 VAL A N 1
ATOM 1471 C CA . VAL A 1 193 ? 15.314 -7.634 0.747 1.00 89.75 193 VAL A CA 1
ATOM 1472 C C . VAL A 1 193 ? 15.261 -6.924 -0.603 1.00 89.75 193 VAL A C 1
ATOM 1474 O O . VAL A 1 193 ? 16.265 -6.340 -1.012 1.00 89.75 193 VAL A O 1
ATOM 1477 N N . GLU A 1 194 ? 14.096 -6.918 -1.251 1.00 89.62 194 GLU A N 1
ATOM 1478 C CA . GLU A 1 194 ? 13.924 -6.364 -2.600 1.00 89.62 194 GLU A CA 1
ATOM 1479 C C . GLU A 1 194 ? 14.040 -4.836 -2.605 1.00 89.62 194 GLU A C 1
ATOM 1481 O O . GLU A 1 194 ? 14.595 -4.237 -3.520 1.00 89.62 194 GLU A O 1
ATOM 1486 N N . CYS A 1 195 ? 13.575 -4.171 -1.543 1.00 89.94 195 CYS A N 1
ATOM 1487 C CA . CYS A 1 195 ? 13.607 -2.712 -1.440 1.00 89.94 195 CYS A CA 1
ATOM 1488 C C . CYS A 1 195 ? 14.729 -2.186 -0.524 1.00 89.94 195 CYS A C 1
ATOM 1490 O O . CYS A 1 195 ? 14.625 -1.081 0.019 1.00 89.94 195 CYS A O 1
ATOM 1492 N N . GLN A 1 196 ? 15.811 -2.950 -0.329 1.00 86.75 196 GLN A N 1
ATOM 1493 C CA . GLN A 1 196 ? 16.894 -2.600 0.606 1.00 86.75 196 GLN A CA 1
ATOM 1494 C C . GLN A 1 196 ? 17.623 -1.282 0.275 1.00 86.75 196 GLN A C 1
ATOM 1496 O O . GLN A 1 196 ? 18.189 -0.645 1.168 1.00 86.75 196 GLN A O 1
ATOM 1501 N N . LEU A 1 197 ? 17.613 -0.847 -0.991 1.00 86.88 197 LEU A N 1
ATOM 1502 C CA . LEU A 1 197 ? 18.218 0.421 -1.424 1.00 86.88 197 LEU A CA 1
ATOM 1503 C C . LEU A 1 197 ? 17.272 1.618 -1.199 1.00 86.88 197 LEU A C 1
ATOM 1505 O O . LEU A 1 197 ? 17.707 2.766 -1.080 1.00 86.88 197 LEU A O 1
ATOM 1509 N N . GLN A 1 198 ? 15.974 1.355 -1.071 1.00 89.06 198 GLN A N 1
ATOM 1510 C CA . GLN A 1 198 ? 14.882 2.314 -1.031 1.00 89.06 198 GLN A CA 1
ATOM 1511 C C . GLN A 1 198 ? 14.519 2.602 0.429 1.00 89.06 198 GLN A C 1
ATOM 1513 O O . GLN A 1 198 ? 13.486 2.188 0.953 1.00 89.06 198 GLN A O 1
ATOM 1518 N N . ARG A 1 199 ? 15.386 3.359 1.111 1.00 87.50 199 ARG A N 1
ATOM 1519 C CA . ARG A 1 199 ? 15.309 3.591 2.567 1.00 87.50 199 ARG A CA 1
ATOM 1520 C C . ARG A 1 199 ? 13.946 4.060 3.084 1.00 87.50 199 ARG A C 1
ATOM 1522 O O . ARG A 1 199 ? 13.569 3.668 4.185 1.00 87.50 199 ARG A O 1
ATOM 1529 N N . LYS A 1 200 ? 13.206 4.877 2.321 1.00 88.31 200 LYS A N 1
ATOM 1530 C CA . LYS A 1 200 ? 11.854 5.323 2.710 1.00 88.31 200 LYS A CA 1
ATOM 1531 C C . LYS A 1 200 ? 10.863 4.146 2.759 1.00 88.31 200 LYS A C 1
ATOM 1533 O O . LYS A 1 200 ? 10.105 4.046 3.717 1.00 88.31 200 LYS A O 1
ATOM 1538 N N . ILE A 1 201 ? 10.920 3.212 1.802 1.00 93.69 201 ILE A N 1
ATOM 1539 C CA . ILE A 1 201 ? 10.099 1.985 1.804 1.00 93.69 201 ILE A CA 1
ATOM 1540 C C . ILE A 1 201 ? 10.420 1.144 3.045 1.00 93.69 201 ILE A C 1
ATOM 1542 O O . ILE A 1 201 ? 9.514 0.792 3.801 1.00 93.69 201 ILE A O 1
ATOM 1546 N N . VAL A 1 202 ? 11.712 0.913 3.311 1.00 90.81 202 VAL A N 1
ATOM 1547 C CA . VAL A 1 202 ? 12.183 0.190 4.506 1.00 90.81 202 VAL A CA 1
ATOM 1548 C C . VAL A 1 202 ? 11.680 0.853 5.795 1.00 90.81 202 VAL A C 1
ATOM 1550 O O . VAL A 1 202 ? 11.178 0.177 6.691 1.00 90.81 202 VAL A O 1
ATOM 1553 N N . ALA A 1 203 ? 11.759 2.181 5.896 1.00 88.88 203 ALA A N 1
ATOM 1554 C CA . ALA A 1 203 ? 11.281 2.907 7.068 1.00 88.88 203 ALA A CA 1
ATOM 1555 C C . ALA A 1 203 ? 9.766 2.741 7.278 1.00 88.88 203 ALA A C 1
ATOM 1557 O O . ALA A 1 203 ? 9.332 2.495 8.404 1.00 88.88 203 ALA A O 1
ATOM 1558 N N . PHE A 1 204 ? 8.957 2.833 6.217 1.00 94.75 204 PHE A N 1
ATOM 1559 C CA . PHE A 1 204 ? 7.502 2.720 6.338 1.00 94.75 204 PHE A CA 1
ATOM 1560 C C . PHE A 1 204 ? 7.032 1.296 6.622 1.00 94.75 204 PHE A C 1
ATOM 1562 O O . PHE A 1 204 ? 6.112 1.124 7.421 1.00 94.75 204 PHE A O 1
ATOM 1569 N N . VAL A 1 205 ? 7.676 0.271 6.054 1.00 95.50 205 VAL A N 1
ATOM 1570 C CA . VAL A 1 205 ? 7.325 -1.117 6.382 1.00 95.50 205 VAL A CA 1
ATOM 1571 C C . VAL A 1 205 ? 7.710 -1.462 7.828 1.00 95.50 205 VAL A C 1
ATOM 1573 O O . VAL A 1 205 ? 6.939 -2.101 8.541 1.00 95.50 205 VAL A O 1
ATOM 1576 N N . VAL A 1 206 ? 8.844 -0.951 8.326 1.00 91.62 206 VAL A N 1
ATOM 1577 C CA . VAL A 1 206 ? 9.208 -1.074 9.748 1.00 91.62 206 VAL A CA 1
ATOM 1578 C C . VAL A 1 206 ? 8.211 -0.325 10.634 1.00 91.62 206 VAL A C 1
ATOM 1580 O O . VAL A 1 206 ? 7.774 -0.867 11.647 1.00 91.62 206 VAL A O 1
ATOM 1583 N N . ALA A 1 207 ? 7.801 0.889 10.255 1.00 93.00 207 ALA A N 1
ATOM 1584 C CA . ALA A 1 207 ? 6.791 1.651 10.988 1.00 93.00 207 ALA A CA 1
ATOM 1585 C C . ALA A 1 207 ? 5.437 0.922 11.047 1.00 93.00 207 ALA A C 1
ATOM 1587 O O . ALA A 1 207 ? 4.789 0.926 12.094 1.00 93.00 207 ALA A O 1
ATOM 1588 N N . LEU A 1 208 ? 5.034 0.253 9.961 1.00 95.88 208 LEU A N 1
ATOM 1589 C CA . LEU A 1 208 ? 3.827 -0.574 9.911 1.00 95.88 208 LEU A CA 1
ATOM 1590 C C . LEU A 1 208 ? 3.900 -1.713 10.936 1.00 95.88 208 LEU A C 1
ATOM 1592 O O . LEU A 1 208 ? 3.018 -1.829 11.787 1.00 95.88 208 LEU A O 1
ATOM 1596 N N . VAL A 1 209 ? 4.984 -2.496 10.914 1.00 94.62 209 VAL A N 1
ATOM 1597 C CA . VAL A 1 209 ? 5.215 -3.595 11.868 1.00 94.62 209 VAL A CA 1
ATOM 1598 C C . VAL A 1 209 ? 5.242 -3.080 13.310 1.00 94.62 209 VAL A C 1
ATOM 1600 O O . VAL A 1 209 ? 4.603 -3.667 14.185 1.00 94.62 209 VAL A O 1
ATOM 1603 N N . LEU A 1 210 ? 5.916 -1.952 13.565 1.00 91.75 210 LEU A N 1
ATOM 1604 C CA . LEU A 1 210 ? 5.965 -1.326 14.889 1.00 91.75 210 LEU A CA 1
ATOM 1605 C C . LEU A 1 210 ? 4.586 -0.873 15.373 1.00 91.75 210 LEU A C 1
ATOM 1607 O O . LEU A 1 210 ? 4.272 -1.058 16.549 1.00 91.75 210 LEU A O 1
ATOM 1611 N N . ASN A 1 211 ? 3.748 -0.317 14.498 1.00 92.94 211 ASN A N 1
ATOM 1612 C CA . ASN A 1 211 ? 2.375 0.017 14.859 1.00 92.94 211 ASN A CA 1
ATOM 1613 C C . ASN A 1 211 ? 1.560 -1.249 15.177 1.00 92.94 211 ASN A C 1
ATOM 1615 O O . ASN A 1 211 ? 0.776 -1.225 16.120 1.00 92.94 211 ASN A O 1
ATOM 1619 N N . CYS A 1 212 ? 1.767 -2.372 14.483 1.00 94.31 212 CYS A N 1
ATOM 1620 C CA . CYS A 1 212 ? 1.032 -3.619 14.745 1.00 94.31 212 CYS A CA 1
ATOM 1621 C C . CYS A 1 212 ? 1.379 -4.295 16.084 1.00 94.31 212 CYS A C 1
ATOM 1623 O O . CYS A 1 212 ? 0.524 -4.961 16.673 1.00 94.31 212 CYS A O 1
ATOM 1625 N N . VAL A 1 213 ? 2.601 -4.103 16.595 1.00 92.06 213 VAL A N 1
ATOM 1626 C CA . VAL A 1 213 ? 3.046 -4.618 17.910 1.00 92.06 213 VAL A CA 1
ATOM 1627 C C . VAL A 1 213 ? 2.861 -3.613 19.054 1.00 92.06 213 VAL A C 1
ATOM 1629 O O . VAL A 1 213 ? 3.273 -3.870 20.193 1.00 92.06 213 VAL A O 1
ATOM 1632 N N . ASN A 1 214 ? 2.244 -2.461 18.774 1.00 86.31 214 ASN A N 1
ATOM 1633 C CA . ASN A 1 214 ? 1.977 -1.408 19.745 1.00 86.31 214 ASN A CA 1
ATOM 1634 C C . ASN A 1 214 ? 0.494 -1.016 19.736 1.00 86.31 214 ASN A C 1
ATOM 1636 O O . ASN A 1 214 ? 0.020 -0.284 18.872 1.00 86.31 214 ASN A O 1
ATOM 1640 N N . SER A 1 215 ? -0.235 -1.431 20.772 1.00 78.62 215 SER A N 1
ATOM 1641 C CA . SER A 1 215 ? -1.623 -1.016 21.006 1.00 78.62 215 SER A CA 1
ATOM 1642 C C . SER A 1 215 ? -1.757 -0.252 22.323 1.00 78.62 215 SER A C 1
ATOM 1644 O O . SER A 1 215 ? -0.972 -0.433 23.256 1.00 78.62 215 SER A O 1
ATOM 1646 N N . SER A 1 216 ? -2.710 0.678 22.390 1.00 73.12 216 SER A N 1
ATOM 1647 C CA . SER A 1 216 ? -3.162 1.317 23.637 1.00 73.12 216 SER A CA 1
ATOM 1648 C C . SER A 1 216 ? -4.420 0.661 24.195 1.00 73.12 216 SER A C 1
ATOM 1650 O O . SER A 1 216 ? -4.964 1.158 25.180 1.00 73.12 216 SER A O 1
ATOM 1652 N N . SER A 1 217 ? -4.913 -0.398 23.547 1.00 77.12 217 SER A N 1
ATOM 1653 C CA . SER A 1 217 ? -6.108 -1.094 23.999 1.00 77.12 217 SER A CA 1
ATOM 1654 C C . SER A 1 217 ? -5.884 -1.672 25.392 1.00 77.12 217 SER A C 1
ATOM 1656 O O . SER A 1 217 ? -4.837 -2.243 25.694 1.00 77.12 217 SER A O 1
ATOM 1658 N N . THR A 1 218 ? -6.882 -1.492 26.248 1.00 80.12 218 THR A N 1
ATOM 1659 C CA . THR A 1 218 ? -6.946 -2.088 27.584 1.00 80.12 218 THR A CA 1
ATOM 1660 C C . THR A 1 218 ? -7.784 -3.365 27.593 1.00 80.12 218 THR A C 1
ATOM 1662 O O . THR A 1 218 ? -7.924 -3.997 28.639 1.00 80.12 218 THR A O 1
ATOM 1665 N N . LEU A 1 219 ? -8.348 -3.751 26.442 1.00 85.50 219 LEU A N 1
ATOM 1666 C CA . LEU A 1 219 ? -9.100 -4.989 26.297 1.00 85.50 219 LEU A CA 1
ATOM 1667 C C . LEU A 1 219 ? -8.141 -6.175 26.389 1.00 85.50 219 LEU A C 1
ATOM 1669 O O . LEU A 1 219 ? -7.142 -6.229 25.675 1.00 85.50 219 LEU A O 1
ATOM 1673 N N . ALA A 1 220 ? -8.458 -7.131 27.264 1.00 83.25 220 ALA A N 1
ATOM 1674 C CA . ALA A 1 220 ? -7.592 -8.278 27.535 1.00 83.25 220 ALA A CA 1
ATOM 1675 C C . ALA A 1 220 ? -7.248 -9.076 26.264 1.00 83.25 220 ALA A C 1
ATOM 1677 O O . ALA A 1 220 ? -6.101 -9.480 26.099 1.00 83.25 220 ALA A O 1
ATOM 1678 N N . THR A 1 221 ? -8.213 -9.227 25.352 1.00 85.50 221 THR A N 1
ATOM 1679 C CA . THR A 1 221 ? -8.037 -9.909 24.060 1.00 85.50 221 THR A CA 1
ATOM 1680 C C . THR A 1 221 ? -7.005 -9.210 23.178 1.00 85.50 221 THR A C 1
ATOM 1682 O O . THR A 1 221 ? -6.081 -9.846 22.684 1.00 85.50 221 THR A O 1
ATOM 1685 N N . ASP A 1 222 ? -7.098 -7.886 23.044 1.00 85.81 222 ASP A N 1
ATOM 1686 C CA . ASP A 1 222 ? -6.182 -7.106 22.206 1.00 85.81 222 ASP A CA 1
ATOM 1687 C C . ASP A 1 222 ? -4.762 -7.100 22.794 1.00 85.81 222 ASP A C 1
ATOM 1689 O O . ASP A 1 222 ? -3.773 -7.104 22.062 1.00 85.81 222 ASP A O 1
ATOM 1693 N N . VAL A 1 223 ? -4.650 -7.085 24.128 1.00 86.56 223 VAL A N 1
ATOM 1694 C CA . VAL A 1 223 ? -3.363 -7.153 24.834 1.00 86.56 223 VAL A CA 1
ATOM 1695 C C . VAL A 1 223 ? -2.679 -8.499 24.595 1.00 86.56 223 VAL A C 1
ATOM 1697 O O . VAL A 1 223 ? -1.470 -8.529 24.357 1.00 86.56 223 VAL A O 1
ATOM 1700 N N . GLU A 1 224 ? -3.437 -9.595 24.641 1.00 88.31 224 GLU A N 1
ATOM 1701 C CA . GLU A 1 224 ? -2.931 -10.942 24.371 1.00 88.31 224 GLU A CA 1
ATOM 1702 C C . GLU A 1 224 ? -2.470 -11.088 22.916 1.00 88.31 224 GLU A C 1
ATOM 1704 O O . GLU A 1 224 ? -1.341 -11.514 22.676 1.00 88.31 224 GLU A O 1
ATOM 1709 N N . GLU A 1 225 ? -3.268 -10.636 21.945 1.00 89.56 225 GLU A N 1
ATOM 1710 C CA . GLU A 1 225 ? -2.876 -10.653 20.530 1.00 89.56 225 GLU A CA 1
ATOM 1711 C C . GLU A 1 225 ? -1.584 -9.869 20.272 1.00 89.56 225 GLU A C 1
ATOM 1713 O O . GLU A 1 225 ? -0.683 -10.340 19.578 1.00 89.56 225 GLU A O 1
ATOM 1718 N N . VAL A 1 226 ? -1.458 -8.673 20.853 1.00 90.44 226 VAL A N 1
ATOM 1719 C CA . VAL A 1 226 ? -0.243 -7.857 20.719 1.00 90.44 226 VAL A CA 1
ATOM 1720 C C . VAL A 1 226 ? 0.960 -8.539 21.370 1.00 90.44 226 VAL A C 1
ATOM 1722 O O . VAL A 1 226 ? 2.071 -8.442 20.845 1.00 90.44 226 VAL A O 1
ATOM 1725 N N . ALA A 1 227 ? 0.770 -9.237 22.492 1.00 90.62 227 ALA A N 1
ATOM 1726 C CA . ALA A 1 227 ? 1.832 -10.022 23.111 1.00 90.62 227 ALA A CA 1
ATOM 1727 C C . ALA A 1 227 ? 2.305 -11.152 22.183 1.00 90.62 227 ALA A C 1
ATOM 1729 O O . ALA A 1 227 ? 3.515 -11.314 22.020 1.00 90.62 227 ALA A O 1
ATOM 1730 N N . THR A 1 228 ? 1.387 -11.854 21.514 1.00 93.56 228 THR A N 1
ATOM 1731 C CA . THR A 1 228 ? 1.715 -12.884 20.515 1.00 93.56 228 THR A CA 1
ATOM 1732 C C . THR A 1 228 ? 2.544 -12.309 19.365 1.00 93.56 228 THR A C 1
ATOM 1734 O O . THR A 1 228 ? 3.648 -12.788 19.117 1.00 93.56 228 THR A O 1
ATOM 1737 N N . ARG A 1 229 ? 2.118 -11.191 18.758 1.00 94.81 229 ARG A N 1
ATOM 1738 C CA . ARG A 1 229 ? 2.880 -10.529 17.674 1.00 94.81 229 ARG A CA 1
ATOM 1739 C C . ARG A 1 229 ? 4.288 -10.105 18.110 1.00 94.81 229 ARG A C 1
ATOM 1741 O O . ARG A 1 229 ? 5.243 -10.157 17.337 1.00 94.81 229 ARG A O 1
ATOM 1748 N N . ARG A 1 230 ? 4.452 -9.683 19.370 1.00 93.69 230 ARG A N 1
ATOM 1749 C CA . ARG A 1 230 ? 5.775 -9.360 19.938 1.00 93.69 230 ARG A CA 1
ATOM 1750 C C . ARG A 1 230 ? 6.658 -10.597 20.071 1.00 93.69 230 ARG A C 1
ATOM 1752 O O . ARG A 1 230 ? 7.857 -10.486 19.829 1.00 93.69 230 ARG A O 1
ATOM 1759 N N . VAL A 1 231 ? 6.095 -11.743 20.454 1.00 94.00 231 VAL A N 1
ATOM 1760 C CA . VAL A 1 231 ? 6.829 -13.017 20.504 1.00 94.00 231 VAL A CA 1
ATOM 1761 C C . VAL A 1 231 ? 7.285 -13.413 19.103 1.00 94.00 231 VAL A C 1
ATOM 1763 O O . VAL A 1 231 ? 8.472 -13.672 18.922 1.00 94.00 231 VAL A O 1
ATOM 1766 N N . ASP A 1 232 ? 6.400 -13.346 18.109 1.00 93.19 232 ASP A N 1
ATOM 1767 C CA . ASP A 1 232 ? 6.725 -13.631 16.706 1.00 93.19 232 ASP A CA 1
ATOM 1768 C C . ASP A 1 232 ? 7.874 -12.742 16.194 1.00 93.19 232 ASP A C 1
ATOM 1770 O O . ASP A 1 232 ? 8.851 -13.226 15.614 1.00 93.19 232 ASP A O 1
ATOM 1774 N N . LEU A 1 233 ? 7.826 -11.435 16.489 1.00 91.50 233 LEU A N 1
ATOM 1775 C CA . LEU A 1 233 ? 8.897 -10.498 16.139 1.00 91.50 233 LEU A CA 1
ATOM 1776 C C . LEU A 1 233 ? 10.221 -10.829 16.846 1.00 91.50 233 LEU A C 1
ATOM 1778 O O . LEU A 1 233 ? 11.294 -10.695 16.255 1.00 91.50 233 LEU A O 1
ATOM 1782 N N . VAL A 1 234 ? 10.170 -11.275 18.106 1.00 91.38 234 VAL A N 1
ATOM 1783 C CA . VAL A 1 234 ? 11.356 -11.735 18.845 1.00 91.38 234 VAL A CA 1
ATOM 1784 C C . VAL A 1 234 ? 11.930 -13.007 18.219 1.00 91.38 234 VAL A C 1
ATOM 1786 O O . VAL A 1 234 ? 13.152 -13.108 18.091 1.00 91.38 234 VAL A O 1
ATOM 1789 N N . CYS A 1 235 ? 11.086 -13.940 17.776 1.00 90.69 235 CYS A N 1
ATOM 1790 C CA . CYS A 1 235 ? 11.508 -15.144 17.061 1.00 90.69 235 CYS A CA 1
ATOM 1791 C C . CYS A 1 235 ? 12.207 -14.804 15.734 1.00 90.69 235 CYS A C 1
ATOM 1793 O O . CYS A 1 235 ? 13.248 -15.384 15.426 1.00 90.69 235 CYS A O 1
ATOM 1795 N N . ALA A 1 236 ? 11.713 -13.804 14.998 1.00 88.12 236 ALA A N 1
ATOM 1796 C CA . ALA A 1 236 ? 12.321 -13.338 13.749 1.00 88.12 236 ALA A CA 1
ATOM 1797 C C . ALA A 1 236 ? 13.509 -12.370 13.943 1.00 88.12 236 ALA A C 1
ATOM 1799 O O . ALA A 1 236 ? 14.170 -11.994 12.973 1.00 88.12 236 ALA A O 1
ATOM 1800 N N . ARG A 1 237 ? 13.818 -11.957 15.181 1.00 87.12 237 ARG A N 1
ATOM 1801 C CA . ARG A 1 237 ? 14.751 -10.857 15.492 1.00 87.12 237 ARG A CA 1
ATOM 1802 C C . ARG A 1 237 ? 16.095 -10.962 14.779 1.00 87.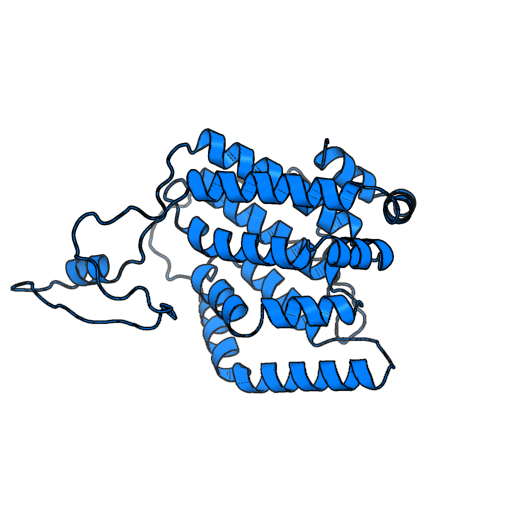12 237 ARG A C 1
ATOM 1804 O O . ARG A 1 237 ? 16.571 -9.968 14.239 1.00 87.12 237 ARG A O 1
ATOM 1811 N N . ASN A 1 238 ? 16.730 -12.133 14.806 1.00 84.50 238 ASN A N 1
ATOM 1812 C CA . ASN A 1 238 ? 18.065 -12.304 14.223 1.00 84.50 238 ASN A CA 1
ATOM 1813 C C . ASN A 1 238 ? 18.049 -12.086 12.707 1.00 84.50 238 ASN A C 1
ATOM 1815 O O . ASN A 1 238 ? 18.959 -11.459 12.165 1.00 84.50 238 ASN A O 1
ATOM 1819 N N . LEU A 1 239 ? 16.997 -12.560 12.041 1.00 83.06 2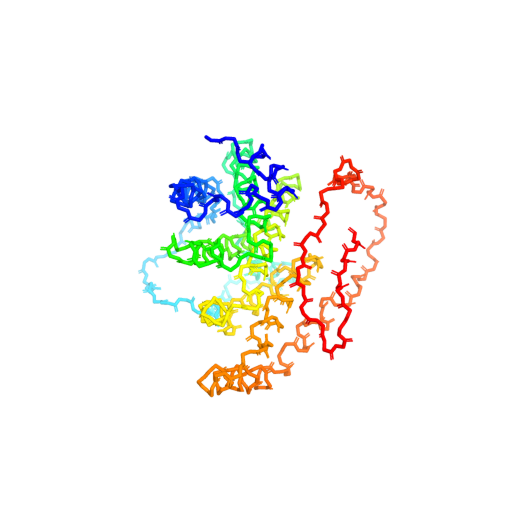39 LEU A N 1
ATOM 1820 C CA . LEU A 1 239 ? 16.805 -12.385 10.609 1.00 83.06 239 LEU A CA 1
ATOM 1821 C C . LEU A 1 239 ? 16.535 -10.914 10.278 1.00 83.06 239 LEU A C 1
ATOM 1823 O O . LEU A 1 239 ? 17.249 -10.330 9.466 1.00 83.06 239 LEU A O 1
ATOM 1827 N N . VAL A 1 240 ? 15.602 -10.283 10.994 1.00 83.56 240 VAL A N 1
ATOM 1828 C CA . VAL A 1 240 ? 15.251 -8.867 10.803 1.00 83.56 240 VAL A CA 1
ATOM 1829 C C . VAL A 1 240 ? 16.454 -7.950 11.037 1.00 83.56 240 VAL A C 1
ATOM 1831 O O . VAL A 1 240 ? 16.735 -7.097 10.203 1.00 83.56 240 VAL A O 1
ATOM 1834 N N . ILE A 1 241 ? 17.219 -8.147 12.119 1.00 83.38 241 ILE A N 1
ATOM 1835 C CA . ILE A 1 241 ? 18.449 -7.377 12.379 1.00 83.38 241 ILE A CA 1
ATOM 1836 C C . ILE A 1 241 ? 19.451 -7.562 11.239 1.00 83.38 241 ILE A C 1
ATOM 1838 O O . ILE A 1 241 ? 20.047 -6.587 10.787 1.00 83.38 241 ILE A O 1
ATOM 1842 N N . THR A 1 242 ? 19.626 -8.795 10.759 1.00 81.56 242 THR A N 1
ATOM 1843 C CA . THR A 1 242 ? 20.564 -9.090 9.671 1.00 81.56 242 THR A CA 1
ATOM 1844 C C . THR A 1 242 ? 20.176 -8.359 8.386 1.00 81.56 242 THR A C 1
ATOM 1846 O O . THR A 1 242 ? 21.038 -7.751 7.753 1.00 81.56 242 THR A O 1
ATOM 1849 N N . ILE A 1 243 ? 18.894 -8.370 8.015 1.00 79.94 243 ILE A N 1
ATOM 1850 C CA . ILE A 1 243 ? 18.413 -7.699 6.801 1.00 79.94 243 ILE A CA 1
ATOM 1851 C C . ILE A 1 243 ? 18.475 -6.172 6.964 1.00 79.94 243 ILE A C 1
ATOM 1853 O O . ILE A 1 243 ? 18.999 -5.477 6.094 1.00 79.94 243 ILE A O 1
ATOM 1857 N N . LEU A 1 244 ? 18.044 -5.631 8.108 1.00 80.69 244 LEU A N 1
ATOM 1858 C CA . LEU A 1 244 ? 18.121 -4.191 8.378 1.00 80.69 244 LEU A CA 1
ATOM 1859 C C . LEU A 1 244 ? 19.565 -3.680 8.396 1.00 80.69 244 LEU A C 1
ATOM 1861 O O . LEU A 1 244 ? 19.837 -2.593 7.891 1.00 80.69 244 LEU A O 1
ATOM 1865 N N . HIS A 1 245 ? 20.514 -4.466 8.914 1.00 81.12 245 HIS A N 1
ATOM 1866 C CA . HIS A 1 245 ? 21.932 -4.125 8.832 1.00 81.12 245 HIS A CA 1
ATOM 1867 C C . HIS A 1 245 ? 22.388 -3.968 7.377 1.00 81.12 245 HIS A C 1
ATOM 1869 O O . HIS A 1 245 ? 23.104 -3.011 7.091 1.00 81.12 245 HIS A O 1
ATOM 1875 N N . ARG A 1 246 ? 21.940 -4.826 6.446 1.00 77.94 246 ARG A N 1
ATOM 1876 C CA . ARG A 1 246 ? 22.244 -4.676 5.008 1.00 77.94 246 ARG A CA 1
ATOM 1877 C C . ARG A 1 246 ? 21.706 -3.358 4.448 1.00 77.94 246 ARG A C 1
ATOM 1879 O O . ARG A 1 246 ? 22.439 -2.669 3.749 1.00 77.94 246 ARG A O 1
ATOM 1886 N N . CYS A 1 247 ? 20.503 -2.951 4.855 1.00 75.44 247 CYS A N 1
ATOM 1887 C CA . CYS A 1 247 ? 19.896 -1.673 4.456 1.00 75.44 247 CYS A CA 1
ATOM 1888 C C . CYS A 1 247 ? 20.670 -0.440 4.981 1.00 75.44 247 CYS A C 1
ATOM 1890 O O . CYS A 1 247 ? 20.593 0.654 4.415 1.00 75.44 247 CYS A O 1
ATOM 1892 N N . MET A 1 248 ? 21.409 -0.590 6.089 1.00 70.56 248 MET A N 1
ATOM 1893 C CA . MET A 1 248 ? 22.197 0.482 6.714 1.00 70.56 248 MET A CA 1
ATOM 1894 C C . MET A 1 248 ? 23.629 0.592 6.177 1.00 70.56 248 MET A C 1
ATOM 1896 O O . MET A 1 248 ? 24.265 1.640 6.343 1.00 70.56 248 MET A O 1
ATOM 1900 N N . VAL A 1 249 ? 24.161 -0.460 5.547 1.00 69.50 249 VAL A N 1
ATOM 1901 C CA . VAL A 1 249 ? 25.498 -0.419 4.948 1.00 69.50 249 VAL A CA 1
ATOM 1902 C C . VAL A 1 249 ? 25.457 0.534 3.754 1.00 69.50 249 VAL A C 1
ATOM 1904 O O . VAL A 1 249 ? 24.691 0.356 2.813 1.00 69.50 249 VAL A O 1
ATOM 1907 N N . LYS A 1 250 ? 26.278 1.591 3.795 1.00 54.78 250 LYS A N 1
ATOM 1908 C CA . LYS A 1 250 ? 26.441 2.480 2.639 1.00 54.78 250 LYS A CA 1
ATOM 1909 C C . LYS A 1 250 ? 26.980 1.647 1.470 1.00 54.78 250 LYS A C 1
ATOM 1911 O O . LYS A 1 250 ? 27.976 0.951 1.688 1.00 54.78 250 LYS A O 1
ATOM 1916 N N . PRO A 1 251 ? 26.394 1.731 0.262 1.00 52.19 251 PRO A N 1
ATOM 1917 C CA . PRO A 1 251 ? 26.994 1.092 -0.898 1.00 52.19 251 PRO A CA 1
ATOM 1918 C C . PRO A 1 251 ? 28.441 1.576 -1.034 1.00 52.19 251 PRO A C 1
ATOM 1920 O O . PRO A 1 251 ? 28.746 2.752 -0.792 1.00 52.19 251 PRO A O 1
ATOM 1923 N N . ALA A 1 252 ? 29.349 0.647 -1.340 1.00 41.66 252 ALA A N 1
ATOM 1924 C CA . ALA A 1 252 ? 30.731 0.989 -1.633 1.00 41.66 252 ALA A CA 1
ATOM 1925 C C . ALA A 1 252 ? 30.717 2.017 -2.767 1.00 41.66 252 ALA A C 1
ATOM 1927 O O . ALA A 1 252 ? 30.057 1.798 -3.778 1.00 41.66 252 ALA A O 1
ATOM 1928 N N . LYS A 1 253 ? 31.391 3.155 -2.569 1.00 39.56 253 LYS A N 1
ATOM 1929 C CA . LYS A 1 253 ? 31.502 4.207 -3.583 1.00 39.56 253 LYS A CA 1
ATOM 1930 C C . LYS A 1 253 ? 32.066 3.593 -4.869 1.00 39.56 253 LYS A C 1
ATOM 1932 O O . LYS A 1 253 ? 33.275 3.394 -4.959 1.00 39.56 253 LYS A O 1
ATOM 1937 N N . SER A 1 254 ? 31.213 3.294 -5.843 1.00 34.88 254 SER A N 1
ATOM 1938 C CA . SER A 1 254 ? 31.636 3.177 -7.230 1.00 34.88 254 SER A CA 1
ATOM 1939 C C . SER A 1 254 ? 31.895 4.595 -7.718 1.00 34.88 254 SER A C 1
ATOM 1941 O O . SER A 1 254 ? 31.039 5.472 -7.611 1.00 34.88 254 SER A O 1
ATOM 1943 N N . SER A 1 255 ? 33.130 4.825 -8.137 1.00 34.12 255 SER A N 1
ATOM 1944 C CA . SER A 1 255 ? 33.632 6.086 -8.658 1.00 34.12 255 SER A CA 1
ATOM 1945 C C . SER A 1 255 ? 32.703 6.685 -9.720 1.00 34.12 255 SER A C 1
ATOM 1947 O O . SER A 1 255 ? 32.274 5.981 -10.625 1.00 34.12 255 SER A O 1
ATOM 1949 N N . GLU A 1 256 ? 32.463 7.990 -9.588 1.00 37.69 256 GLU A N 1
ATOM 1950 C CA . GLU A 1 256 ? 31.999 8.915 -10.631 1.00 37.69 256 GLU A CA 1
ATOM 1951 C C . GLU A 1 256 ? 30.694 8.557 -11.363 1.00 37.69 256 GLU A C 1
ATOM 1953 O O . GLU A 1 256 ? 30.688 8.096 -12.497 1.00 37.69 256 GLU A O 1
ATOM 1958 N N . SER A 1 257 ? 29.568 8.959 -10.773 1.00 31.09 257 SER A N 1
ATOM 1959 C CA . SER A 1 257 ? 28.766 10.006 -11.413 1.00 31.09 257 SER A CA 1
ATOM 1960 C C . SER A 1 257 ? 27.975 10.760 -10.343 1.00 31.09 257 SER A C 1
ATOM 1962 O O . SER A 1 257 ? 27.125 10.201 -9.653 1.00 31.09 257 SER A O 1
ATOM 1964 N N . ASP A 1 258 ? 28.294 12.044 -10.172 1.00 34.41 258 ASP A N 1
ATOM 1965 C CA . ASP A 1 258 ? 27.370 13.017 -9.594 1.00 34.41 258 ASP A CA 1
ATOM 1966 C C . ASP A 1 258 ? 26.226 13.198 -10.602 1.00 34.41 258 ASP A C 1
ATOM 1968 O O . ASP A 1 258 ? 26.167 14.178 -11.343 1.00 34.41 258 ASP A O 1
ATOM 1972 N N . LEU A 1 259 ? 25.339 12.210 -10.690 1.00 35.22 259 LEU A N 1
ATOM 1973 C CA . LEU A 1 259 ? 24.030 12.409 -11.282 1.00 35.22 259 LEU A CA 1
ATOM 1974 C C . LEU A 1 259 ? 23.154 12.932 -10.158 1.00 35.22 259 LEU A C 1
ATOM 1976 O O . LEU A 1 259 ? 22.694 12.199 -9.286 1.00 35.22 259 LEU A O 1
ATOM 1980 N N . THR A 1 260 ? 22.993 14.250 -10.158 1.00 35.34 260 THR A N 1
ATOM 1981 C CA . THR A 1 260 ? 21.878 14.931 -9.519 1.00 35.34 260 THR A CA 1
ATOM 1982 C C . THR A 1 260 ? 20.600 14.179 -9.887 1.00 35.34 260 THR A C 1
ATOM 1984 O O . THR A 1 260 ? 20.076 14.358 -10.987 1.00 35.34 260 THR A O 1
ATOM 1987 N N . SER A 1 261 ? 20.131 13.314 -8.984 1.00 33.34 261 SER A N 1
ATOM 1988 C CA . SER A 1 261 ? 18.774 12.778 -9.031 1.00 33.34 261 SER A CA 1
ATOM 1989 C C . SER A 1 261 ? 17.855 13.975 -9.251 1.00 33.34 261 SER A C 1
ATOM 1991 O O . SER A 1 261 ? 17.990 14.957 -8.507 1.00 33.34 261 SER A O 1
ATOM 1993 N N . PRO A 1 262 ? 16.973 13.963 -10.262 1.00 33.94 262 PRO A N 1
ATOM 1994 C CA . PRO A 1 262 ? 16.014 15.036 -10.408 1.00 33.94 262 PRO A CA 1
ATOM 1995 C C . PRO A 1 262 ? 15.261 15.148 -9.082 1.00 33.94 262 PRO A C 1
ATOM 1997 O O . PRO A 1 262 ? 14.820 14.159 -8.493 1.00 33.94 262 PRO A O 1
ATOM 2000 N N . HIS A 1 263 ? 15.237 16.372 -8.573 1.00 39.97 263 HIS A N 1
ATOM 2001 C CA . HIS A 1 263 ? 14.716 16.779 -7.277 1.00 39.97 263 HIS A CA 1
ATOM 2002 C C . HIS A 1 263 ? 13.177 16.738 -7.314 1.00 39.97 263 HIS A C 1
ATOM 2004 O O . HIS A 1 263 ? 12.511 17.760 -7.183 1.00 39.97 263 HIS A O 1
ATOM 2010 N N . ILE A 1 264 ? 12.595 15.567 -7.582 1.00 35.84 264 ILE A N 1
ATOM 2011 C CA . ILE A 1 264 ? 11.150 15.364 -7.751 1.00 35.84 264 ILE A CA 1
ATOM 2012 C C . ILE A 1 264 ? 10.499 15.209 -6.370 1.00 35.84 264 ILE A C 1
ATOM 2014 O O . ILE A 1 264 ? 9.971 14.147 -6.077 1.00 35.84 264 ILE A O 1
ATOM 2018 N N . ASP A 1 265 ? 10.602 16.225 -5.502 1.00 37.72 265 ASP A N 1
ATOM 2019 C CA . ASP A 1 265 ? 9.654 16.401 -4.377 1.00 37.72 265 ASP A CA 1
ATOM 2020 C C . ASP A 1 265 ? 9.812 17.690 -3.539 1.00 37.72 265 ASP A C 1
ATOM 2022 O O . ASP A 1 265 ? 9.048 17.891 -2.598 1.00 37.72 265 ASP A O 1
ATOM 2026 N N . ASP A 1 266 ? 10.689 18.640 -3.892 1.00 37.94 266 ASP A N 1
ATOM 2027 C CA . ASP A 1 266 ? 10.751 19.916 -3.142 1.00 37.94 266 ASP A CA 1
ATOM 2028 C C . ASP A 1 266 ? 9.562 20.858 -3.423 1.00 37.94 266 ASP A C 1
ATOM 2030 O O . ASP A 1 266 ? 9.355 21.844 -2.714 1.00 37.94 266 ASP A O 1
ATOM 2034 N N . GLU A 1 267 ? 8.732 20.556 -4.426 1.00 35.41 267 GLU A N 1
ATOM 2035 C CA . GLU A 1 267 ? 7.601 21.408 -4.818 1.00 35.41 267 GLU A CA 1
ATOM 2036 C C . GLU A 1 267 ? 6.248 20.990 -4.228 1.00 35.41 267 GLU A C 1
ATOM 2038 O O . GLU A 1 267 ? 5.239 21.653 -4.481 1.00 35.41 267 GLU A O 1
ATOM 2043 N N . ASN A 1 268 ? 6.185 19.948 -3.391 1.00 34.75 268 ASN A N 1
ATOM 2044 C CA . ASN A 1 268 ? 4.947 19.629 -2.687 1.00 34.75 268 ASN A CA 1
ATOM 2045 C C . ASN A 1 268 ? 5.210 19.280 -1.218 1.00 34.75 268 ASN A C 1
ATOM 2047 O O . ASN A 1 268 ? 5.410 18.110 -0.893 1.00 34.75 268 ASN A O 1
ATOM 2051 N N . PRO A 1 269 ? 5.116 20.254 -0.290 1.00 35.47 269 PRO A N 1
ATOM 2052 C CA . PRO A 1 269 ? 5.001 19.987 1.138 1.00 35.47 269 PRO A CA 1
ATOM 2053 C C . PRO A 1 269 ? 3.614 19.388 1.428 1.00 35.47 269 PRO A C 1
ATOM 2055 O O . PRO A 1 269 ? 2.805 19.919 2.193 1.00 35.47 269 PRO A O 1
ATOM 2058 N N . ALA A 1 270 ? 3.297 18.260 0.797 1.00 35.91 270 ALA A N 1
ATOM 2059 C CA . ALA A 1 270 ? 2.274 17.357 1.261 1.00 35.91 270 ALA A CA 1
ATOM 2060 C C . ALA A 1 270 ? 2.847 16.717 2.521 1.00 35.91 270 ALA A C 1
ATOM 2062 O O . ALA A 1 270 ? 3.443 15.651 2.441 1.00 35.91 270 ALA A O 1
ATOM 2063 N N . PHE A 1 271 ? 2.700 17.433 3.645 1.00 39.12 271 PHE A N 1
ATOM 2064 C CA . PHE A 1 271 ? 2.904 16.978 5.018 1.00 39.12 271 PHE A CA 1
ATOM 2065 C C . PHE A 1 271 ? 2.979 15.443 5.070 1.00 39.12 271 PHE A C 1
ATOM 2067 O O . PHE A 1 271 ? 2.022 14.769 4.680 1.00 39.12 271 PHE A O 1
ATOM 2074 N N . GLU A 1 272 ? 4.105 14.876 5.493 1.00 44.00 272 GLU A N 1
ATOM 2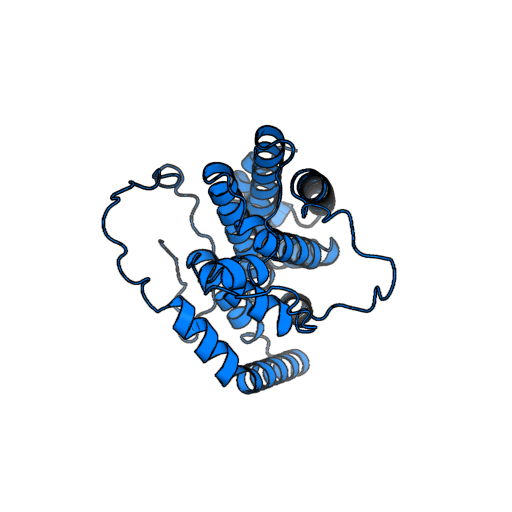075 C CA . GLU A 1 272 ? 4.216 13.434 5.711 1.00 44.00 272 GLU A CA 1
ATOM 2076 C C . GLU A 1 272 ? 3.350 13.094 6.941 1.00 44.00 272 GLU A C 1
ATOM 2078 O O . GLU A 1 272 ? 3.818 13.036 8.076 1.00 44.00 272 GLU A O 1
ATOM 2083 N N . TRP A 1 273 ? 2.031 12.965 6.742 1.00 51.00 273 TRP A N 1
ATOM 2084 C CA . TRP A 1 273 ? 1.082 12.518 7.762 1.00 51.00 273 TRP A CA 1
ATOM 2085 C C . TRP A 1 273 ? 1.331 11.034 7.983 1.00 51.00 273 TRP A C 1
ATOM 2087 O O . TRP A 1 273 ? 0.649 10.193 7.405 1.00 51.00 273 TRP A O 1
ATOM 2097 N N . ILE A 1 274 ? 2.340 10.717 8.779 1.00 47.03 274 ILE A N 1
ATOM 2098 C CA . ILE A 1 274 ? 2.618 9.362 9.225 1.00 47.03 274 ILE A CA 1
ATOM 2099 C C . ILE A 1 274 ? 2.502 9.391 10.729 1.00 47.03 274 ILE A C 1
ATOM 2101 O O . ILE A 1 274 ? 3.339 9.965 11.421 1.00 47.03 274 ILE A O 1
ATOM 2105 N N . TYR A 1 275 ? 1.438 8.789 11.244 1.00 51.19 275 TYR A N 1
ATOM 2106 C CA . TYR A 1 275 ? 1.266 8.701 12.682 1.00 51.19 275 TYR A CA 1
ATOM 2107 C C . TYR A 1 275 ? 1.911 7.411 13.187 1.00 51.19 275 TYR A C 1
ATOM 2109 O O . TYR A 1 275 ? 1.275 6.354 13.252 1.00 51.19 275 TYR A O 1
ATOM 2117 N N . VAL A 1 276 ? 3.196 7.496 13.529 1.00 47.97 276 VAL A N 1
ATOM 2118 C CA . VAL A 1 276 ? 3.899 6.437 14.264 1.00 47.97 276 VAL A CA 1
ATOM 2119 C C . VAL A 1 276 ? 3.720 6.696 15.752 1.00 47.97 276 VAL A C 1
ATOM 2121 O O . VAL A 1 276 ? 3.991 7.798 16.233 1.00 47.97 276 VAL A O 1
ATOM 2124 N N . ARG A 1 277 ? 3.253 5.692 16.497 1.00 48.59 277 ARG A N 1
ATOM 2125 C CA . ARG A 1 277 ? 3.163 5.818 17.952 1.00 48.59 277 ARG A CA 1
ATOM 2126 C C . ARG A 1 277 ? 4.538 5.582 18.570 1.00 48.59 277 ARG A C 1
ATOM 2128 O O . ARG A 1 277 ? 5.090 4.493 18.464 1.00 48.59 277 ARG A O 1
ATOM 2135 N N . ASP A 1 278 ? 5.051 6.594 19.255 1.00 43.81 278 ASP A N 1
ATOM 2136 C CA . ASP A 1 278 ? 6.325 6.523 19.962 1.00 43.81 278 ASP A CA 1
ATOM 2137 C C . ASP A 1 278 ? 6.153 5.929 21.372 1.00 43.81 278 ASP A C 1
ATOM 2139 O O . ASP A 1 278 ? 5.128 6.134 22.033 1.00 43.81 278 ASP A O 1
ATOM 2143 N N . VAL A 1 279 ? 7.173 5.227 21.874 1.00 39.59 279 VAL A N 1
ATOM 2144 C CA . VAL A 1 279 ? 7.185 4.615 23.224 1.00 39.59 279 VAL A CA 1
ATOM 2145 C C . VAL A 1 279 ? 7.359 5.685 24.330 1.00 39.59 279 VAL A C 1
ATOM 2147 O O . VAL A 1 279 ? 7.424 5.368 25.514 1.00 39.59 279 VAL A O 1
ATOM 2150 N N . GLY A 1 280 ? 7.368 6.975 23.970 1.00 32.41 280 GLY A N 1
ATOM 2151 C CA . GLY A 1 280 ? 7.626 8.100 24.878 1.00 32.41 280 GLY A CA 1
ATOM 2152 C C . GLY A 1 280 ? 6.832 9.387 24.622 1.00 32.41 280 GLY A C 1
ATOM 2153 O O . GLY A 1 280 ? 7.200 10.422 25.167 1.00 32.41 280 GLY A O 1
ATOM 2154 N N . GLY A 1 281 ? 5.746 9.364 23.840 1.00 27.80 281 GLY A N 1
ATOM 2155 C CA . GLY A 1 281 ? 4.853 10.528 23.714 1.00 27.80 281 GLY A CA 1
ATOM 2156 C C . GLY A 1 281 ? 5.345 11.675 22.820 1.00 27.80 281 GLY A C 1
ATOM 2157 O O . GLY A 1 281 ? 4.844 12.789 22.957 1.00 27.80 281 GLY A O 1
ATOM 2158 N N . PHE A 1 282 ? 6.263 11.423 21.882 1.00 30.11 282 PHE A N 1
ATOM 2159 C CA . PHE A 1 282 ? 6.573 12.359 20.799 1.00 30.11 282 PHE A CA 1
ATOM 2160 C C . PHE A 1 282 ? 5.938 11.883 19.488 1.00 30.11 282 PHE A C 1
ATOM 2162 O O . PHE A 1 282 ? 6.059 10.730 19.095 1.00 30.11 282 PHE A O 1
ATOM 2169 N N . CYS A 1 283 ? 5.207 12.769 18.816 1.00 32.41 283 CYS A N 1
ATOM 2170 C CA . CYS A 1 283 ? 4.721 12.518 17.464 1.00 32.41 283 CYS A CA 1
ATOM 2171 C C . CYS A 1 283 ? 5.924 12.654 16.520 1.00 32.41 283 CYS A C 1
ATOM 2173 O O . CYS A 1 283 ? 6.522 13.731 16.468 1.00 32.41 283 CYS A O 1
ATOM 2175 N N . PHE A 1 284 ? 6.299 11.598 15.795 1.00 34.16 284 PHE A N 1
ATOM 2176 C CA . PHE A 1 284 ? 7.269 11.741 14.710 1.00 34.16 284 PHE A CA 1
ATOM 2177 C C . PHE A 1 284 ? 6.591 12.493 13.564 1.00 34.16 284 PHE A C 1
ATOM 2179 O O . PHE A 1 284 ? 5.884 11.912 12.749 1.00 34.16 284 PHE A O 1
ATOM 2186 N N . GLN A 1 285 ? 6.811 13.804 13.505 1.00 31.47 285 GLN A N 1
ATOM 2187 C CA . GLN A 1 285 ? 6.708 14.529 12.250 1.00 31.47 285 GLN A CA 1
ATOM 2188 C C . GLN A 1 285 ? 7.979 14.176 11.476 1.00 31.47 285 GLN A C 1
ATOM 2190 O O . GLN A 1 285 ? 9.042 14.750 11.712 1.00 31.47 285 GLN A O 1
ATOM 2195 N N . ALA A 1 286 ? 7.899 13.132 10.655 1.00 31.81 286 ALA A N 1
ATOM 2196 C CA . ALA A 1 286 ? 8.964 12.839 9.717 1.00 31.81 286 ALA A CA 1
ATOM 2197 C C . ALA A 1 286 ? 9.030 14.012 8.728 1.00 31.81 286 ALA A C 1
ATOM 2199 O O . ALA A 1 286 ? 8.048 14.343 8.070 1.00 31.81 286 ALA A O 1
ATOM 2200 N N . SER A 1 287 ? 10.157 14.711 8.729 1.00 25.61 287 SER A N 1
ATOM 2201 C CA . SER A 1 287 ? 10.570 15.563 7.623 1.00 25.61 287 SER A CA 1
ATOM 2202 C C . SER A 1 287 ? 11.750 14.827 7.000 1.00 25.61 287 SER A C 1
ATOM 2204 O O . SER A 1 287 ? 12.842 14.868 7.574 1.00 25.61 287 SER A O 1
ATOM 2206 N N . PHE A 1 288 ? 11.513 14.081 5.918 1.00 33.69 288 PHE A N 1
ATOM 2207 C CA . PHE A 1 288 ? 12.574 13.463 5.117 1.00 33.69 288 PHE A CA 1
ATOM 2208 C C . PHE A 1 288 ? 12.754 14.162 3.778 1.00 33.69 288 PHE A C 1
ATOM 2210 O O . PHE A 1 288 ? 11.901 13.935 2.887 1.00 33.69 288 PHE A O 1
#

Foldseek 3Di:
DQLLVLLVVLVDVVSLVVPLPPCVLLVLVVLLVVLVVVLCVQWDFPPPPDDDDDDPDPPPVPDDDDDPPDDDDDPVNVVVVVDPGAIDGNDLVSNLVSLVSNLSSLSSLLSSLQVDQSSLVSNVVSVVLVSLLVLLLVLLRNCRHPPPVSNVSSLSSNLSSLSSLQSSLAQPLVSLVVNCVRCPDRVLLSQLQSCLQSVSNVVSSVLNLQRSLDHPDPDPVSVVNSVVSVVSCVVCVVVVVVSNVSSVDDPDDDDDDPPPDPPPPPPDPPFSSRARDDPPPDGPSDDD

pLDDT: mean 79.25, std 22.43, range [25.61, 98.62]